Protein AF-A0A966BNW9-F1 (afdb_monomer)

Radius of gyration: 24.87 Å; Cα contacts (8 Å, |Δi|>4): 161; chains: 1; bounding box: 59×40×72 Å

Secondary structure (DSSP, 8-state):
-HHHHHHHS-TTSHHHHHHHHHHHHHH----------TT-HHHHHHHHHHHHHHHHHHHHHHHHHHHHHHHHHHHHHHT-STT---HHHHHHHHHHHTSTTTHHHHHHHHHTT---SSTTHHHHHHHHHHHHHH---HHHHHHHHHHHHHTT-HHHHHHHHHHHHHH-TT-HHHHHHHHHHHHH-HHHHHHHHHHHHHHHHHHHHHHHT-

Nearest PDB structures (foldseek):
  3vty-assembly4_D  TM=5.442E-01  e=4.781E-02  Candidatus Magnetobacterium bavaricum
  3as5-assembly1_A  TM=6.310E-01  e=4.692E-01  Paramagnetospirillum magneticum AMB-1
  7yea-assembly1_B  TM=6.368E-01  e=5.699E-01  Homo sapiens
  8pkp-assembly1_Y  TM=4.808E-01  e=8.008E-01  Homo sapiens
  7qtt-assembly1_X  TM=3.034E-01  e=2.116E+00  Homo sapiens

Structure (mmCIF, N/CA/C/O backbone):
data_AF-A0A966BNW9-F1
#
_entry.id   AF-A0A966BNW9-F1
#
loop_
_atom_site.group_PDB
_atom_site.id
_atom_site.type_symbol
_atom_site.label_atom_id
_atom_site.label_alt_id
_atom_site.label_comp_id
_atom_site.label_asym_id
_atom_site.label_entity_id
_atom_site.label_seq_id
_atom_site.pdbx_PDB_ins_code
_atom_site.Cartn_x
_atom_site.Cartn_y
_atom_site.Cartn_z
_atom_site.occupancy
_atom_site.B_iso_or_equiv
_atom_site.auth_seq_id
_atom_site.auth_comp_id
_atom_site.auth_asym_id
_atom_site.auth_atom_id
_atom_site.pdbx_PDB_model_num
ATOM 1 N N . LEU A 1 1 ? 36.737 -10.426 2.945 1.00 52.09 1 LEU A N 1
ATOM 2 C CA . LEU A 1 1 ? 36.027 -9.229 2.435 1.00 52.09 1 LEU A CA 1
ATOM 3 C C . LEU A 1 1 ? 34.998 -9.553 1.346 1.00 52.09 1 LEU A C 1
ATOM 5 O O . LEU A 1 1 ? 33.843 -9.235 1.567 1.00 52.09 1 LEU A O 1
ATOM 9 N N . ALA A 1 2 ? 35.341 -10.245 0.249 1.00 47.59 2 ALA A N 1
ATOM 10 C CA . ALA A 1 2 ? 34.384 -10.548 -0.837 1.00 47.59 2 ALA A CA 1
ATOM 11 C C . ALA A 1 2 ? 33.131 -11.352 -0.412 1.00 47.59 2 ALA A C 1
ATOM 13 O O . ALA A 1 2 ? 32.053 -11.148 -0.956 1.00 47.59 2 ALA A O 1
ATOM 14 N N . ILE A 1 3 ? 33.254 -12.224 0.596 1.00 49.28 3 ILE A N 1
ATOM 15 C CA . ILE A 1 3 ? 32.136 -13.037 1.110 1.00 49.28 3 ILE A CA 1
ATOM 16 C C . ILE A 1 3 ? 31.194 -12.216 2.015 1.00 49.28 3 ILE A C 1
ATOM 18 O O . ILE A 1 3 ? 30.002 -12.493 2.057 1.00 49.28 3 ILE A O 1
ATOM 22 N N . HIS A 1 4 ? 31.692 -11.170 2.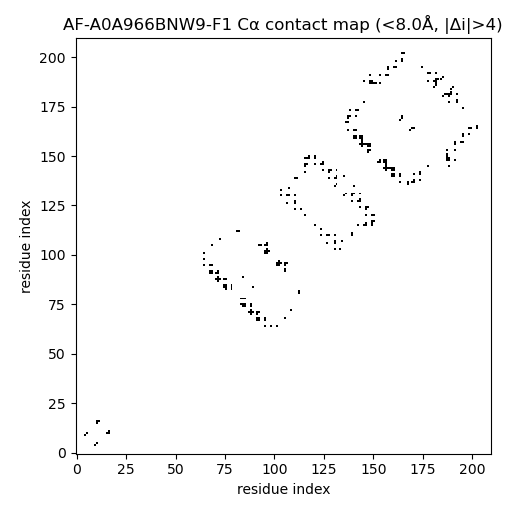691 1.00 42.97 4 HIS A N 1
ATOM 23 C CA . HIS A 1 4 ? 30.846 -10.252 3.473 1.00 42.97 4 HIS A CA 1
ATOM 24 C C . HIS A 1 4 ? 30.066 -9.292 2.566 1.00 42.97 4 HIS A C 1
ATOM 26 O O . HIS A 1 4 ? 28.882 -9.064 2.788 1.00 42.97 4 HIS A O 1
ATOM 32 N N . SER A 1 5 ? 30.677 -8.827 1.470 1.00 46.22 5 SER A N 1
ATOM 33 C CA . SER A 1 5 ? 29.975 -8.018 0.464 1.00 46.22 5 SER A CA 1
ATOM 34 C C . SER A 1 5 ? 28.860 -8.782 -0.265 1.00 46.22 5 SER A C 1
ATOM 36 O O . SER A 1 5 ? 27.922 -8.154 -0.739 1.00 46.22 5 SER A O 1
ATOM 38 N N . LEU A 1 6 ? 28.924 -10.120 -0.321 1.00 46.72 6 LEU A N 1
ATOM 39 C CA . LEU A 1 6 ? 27.911 -10.966 -0.966 1.00 46.72 6 LEU A CA 1
ATOM 40 C C . LEU A 1 6 ? 26.580 -11.021 -0.197 1.00 46.72 6 LEU A C 1
ATOM 42 O O . LEU A 1 6 ? 25.549 -11.312 -0.802 1.00 46.72 6 LEU A O 1
ATOM 46 N N . LEU A 1 7 ? 26.612 -10.759 1.116 1.00 50.31 7 LEU A N 1
ATOM 47 C CA . LEU A 1 7 ? 25.426 -10.759 1.976 1.00 50.31 7 LEU A CA 1
ATOM 48 C C . LEU A 1 7 ? 24.769 -9.373 2.048 1.00 50.31 7 LEU A C 1
ATOM 50 O O . LEU A 1 7 ? 23.547 -9.276 2.087 1.00 50.31 7 LEU A O 1
ATOM 54 N N . GLU A 1 8 ? 25.578 -8.310 2.045 1.00 52.91 8 GLU A N 1
ATOM 55 C CA . GLU A 1 8 ? 25.100 -6.922 2.142 1.00 52.91 8 GLU A CA 1
ATOM 56 C C . GLU A 1 8 ? 24.660 -6.348 0.787 1.00 52.91 8 GLU A C 1
ATOM 58 O O . GLU A 1 8 ? 23.686 -5.600 0.722 1.00 52.91 8 GLU A O 1
ATOM 63 N N . TYR A 1 9 ? 25.333 -6.727 -0.307 1.00 56.41 9 TYR A N 1
ATOM 64 C CA . TYR A 1 9 ? 25.017 -6.276 -1.664 1.00 56.41 9 TYR A CA 1
ATOM 65 C C . TYR A 1 9 ? 25.100 -7.447 -2.635 1.00 56.41 9 TYR A C 1
ATOM 67 O O . TYR A 1 9 ? 26.133 -7.684 -3.267 1.00 56.41 9 TYR A O 1
ATOM 75 N N . PRO A 1 10 ? 24.007 -8.203 -2.762 1.00 58.16 10 PRO A N 1
ATOM 76 C CA . PRO A 1 10 ? 23.983 -9.351 -3.634 1.00 58.16 10 PRO A CA 1
ATOM 77 C C . PRO A 1 10 ? 24.441 -9.037 -5.071 1.00 58.16 10 PRO A C 1
ATOM 79 O O . PRO A 1 10 ? 24.080 -7.994 -5.624 1.00 58.16 10 PRO A O 1
ATOM 82 N N . PRO A 1 11 ? 25.172 -9.944 -5.736 1.00 53.22 11 PRO A N 1
ATOM 83 C CA . PRO A 1 11 ? 25.772 -9.693 -7.051 1.00 53.22 11 PRO A CA 1
ATOM 84 C C . PRO A 1 11 ? 24.748 -9.508 -8.185 1.00 53.22 11 PRO A C 1
ATOM 86 O O . PRO A 1 11 ? 25.123 -9.143 -9.295 1.00 53.22 11 PRO A O 1
ATOM 89 N N . TRP A 1 12 ? 23.456 -9.725 -7.916 1.00 58.47 12 TRP A N 1
ATOM 90 C CA . TRP A 1 12 ? 22.353 -9.400 -8.823 1.00 58.47 12 TRP A CA 1
ATOM 91 C C . TRP A 1 12 ? 21.989 -7.909 -8.853 1.00 58.47 12 TRP A C 1
ATOM 93 O O . TRP A 1 12 ? 21.143 -7.501 -9.648 1.00 58.47 12 TRP A O 1
ATOM 103 N N . TYR A 1 13 ? 22.602 -7.073 -8.011 1.00 60.72 13 TYR A N 1
ATOM 104 C CA . TYR A 1 13 ? 22.461 -5.628 -8.137 1.00 60.72 13 TYR A CA 1
ATOM 105 C C . TYR A 1 13 ? 23.040 -5.142 -9.471 1.00 60.72 13 TYR A C 1
ATOM 107 O O . TYR A 1 13 ? 24.164 -5.474 -9.854 1.00 60.72 13 TYR A O 1
ATOM 115 N N . VAL A 1 14 ? 22.270 -4.292 -10.157 1.00 62.34 14 VAL A N 1
ATOM 116 C CA . VAL A 1 14 ? 22.575 -3.768 -11.501 1.00 62.34 14 VAL A CA 1
ATOM 117 C C . VAL A 1 14 ? 23.968 -3.137 -11.587 1.00 62.34 14 VAL A C 1
ATOM 119 O O . VAL A 1 14 ? 24.622 -3.265 -12.617 1.00 62.34 14 VAL A O 1
ATOM 122 N N . TYR A 1 15 ? 24.464 -2.519 -10.511 1.00 62.47 15 TYR A N 1
ATOM 123 C CA . TYR A 1 15 ? 25.804 -1.925 -10.471 1.00 62.47 15 TYR A CA 1
ATOM 124 C C . TYR A 1 15 ? 26.924 -2.949 -10.724 1.00 62.47 15 TYR A C 1
ATOM 126 O O . TYR A 1 15 ? 27.869 -2.648 -11.451 1.00 62.47 15 TYR A O 1
ATOM 134 N N . PHE A 1 16 ? 26.803 -4.170 -10.192 1.00 69.56 16 PHE A N 1
ATOM 135 C CA . PHE A 1 16 ? 27.789 -5.235 -10.402 1.00 69.56 16 PHE A CA 1
ATOM 136 C C . PHE A 1 16 ? 27.612 -5.904 -11.760 1.00 69.56 16 PHE A C 1
ATOM 138 O O . PHE A 1 16 ? 28.596 -6.122 -12.463 1.00 69.56 16 PHE A O 1
ATOM 145 N N . LEU A 1 17 ? 26.366 -6.165 -12.164 1.00 70.69 17 LEU A N 1
ATOM 146 C CA . LEU A 1 17 ? 26.061 -6.776 -13.460 1.00 70.69 17 LEU A CA 1
ATOM 147 C C . LEU A 1 17 ? 26.467 -5.883 -14.636 1.00 70.69 17 LEU A C 1
ATOM 149 O O . LEU A 1 17 ? 26.973 -6.391 -15.631 1.00 70.69 17 LEU A O 1
ATOM 153 N N . ALA A 1 18 ? 26.292 -4.565 -14.525 1.00 67.31 18 ALA A N 1
ATOM 154 C CA . ALA A 1 18 ? 26.679 -3.623 -15.570 1.00 67.31 18 ALA A CA 1
ATOM 155 C C . ALA A 1 18 ? 28.199 -3.605 -15.774 1.00 67.31 18 ALA A C 1
ATOM 157 O O . ALA A 1 18 ? 28.671 -3.734 -16.902 1.00 67.31 18 ALA A O 1
ATOM 158 N N . ILE A 1 19 ? 28.970 -3.502 -14.687 1.00 71.62 19 ILE A N 1
ATOM 159 C CA . ILE A 1 19 ? 30.436 -3.530 -14.752 1.00 71.62 19 ILE A CA 1
ATOM 160 C C . ILE A 1 19 ? 30.916 -4.903 -15.228 1.00 71.62 19 ILE A C 1
ATOM 162 O O . ILE A 1 19 ? 31.775 -4.971 -16.101 1.00 71.62 19 ILE A O 1
ATOM 166 N N . ALA A 1 20 ? 30.331 -5.993 -14.722 1.00 73.19 20 ALA A N 1
ATOM 167 C CA . ALA A 1 20 ? 30.660 -7.345 -15.154 1.00 73.19 20 ALA A CA 1
ATOM 168 C C . ALA A 1 20 ? 30.371 -7.554 -16.644 1.00 73.19 20 ALA A C 1
ATOM 170 O O . ALA A 1 20 ? 31.215 -8.113 -17.325 1.00 73.19 20 ALA A O 1
ATOM 171 N N . ALA A 1 21 ? 29.245 -7.069 -17.173 1.00 73.06 21 ALA A N 1
ATOM 172 C CA . ALA A 1 21 ? 28.913 -7.162 -18.594 1.00 73.06 21 ALA A CA 1
ATOM 173 C C . ALA A 1 21 ? 29.865 -6.337 -19.474 1.00 73.06 21 ALA A C 1
ATOM 175 O O . ALA A 1 21 ? 30.265 -6.804 -20.538 1.00 73.06 21 ALA A O 1
ATOM 176 N N . VAL A 1 22 ? 30.262 -5.139 -19.029 1.00 72.56 22 VAL A N 1
ATOM 177 C CA . VAL A 1 22 ? 31.264 -4.316 -19.727 1.00 72.56 22 VAL A CA 1
ATOM 178 C C . VAL A 1 22 ? 32.627 -5.001 -19.717 1.00 72.56 22 VAL A C 1
ATOM 180 O O . VAL A 1 22 ? 33.271 -5.082 -20.758 1.00 72.56 22 VAL A O 1
ATOM 183 N N . LEU A 1 23 ? 33.057 -5.518 -18.565 1.00 76.12 23 LEU A N 1
ATOM 184 C CA . LEU A 1 23 ? 34.328 -6.222 -18.425 1.00 76.12 23 LEU A CA 1
ATOM 185 C C . LEU A 1 23 ? 34.331 -7.529 -19.212 1.00 76.12 23 LEU A C 1
ATOM 187 O O . LEU A 1 23 ? 35.292 -7.768 -19.926 1.00 76.12 23 LEU A O 1
ATOM 191 N N . LEU A 1 24 ? 33.262 -8.327 -19.156 1.00 72.88 24 LEU A N 1
ATOM 192 C CA . LEU A 1 24 ? 33.098 -9.516 -19.991 1.00 72.88 24 LEU A CA 1
ATOM 193 C C . LEU A 1 24 ? 33.145 -9.130 -21.463 1.00 72.88 24 LEU A C 1
ATOM 195 O O . LEU A 1 24 ? 33.957 -9.683 -22.173 1.00 72.88 24 LEU A O 1
ATOM 199 N N . GLY A 1 25 ? 32.391 -8.132 -21.925 1.00 69.50 25 GLY A N 1
ATOM 200 C CA . GLY A 1 25 ? 32.454 -7.703 -23.326 1.00 69.50 25 GLY A CA 1
ATOM 201 C C . GLY A 1 25 ? 33.819 -7.145 -23.761 1.00 69.50 25 GLY A C 1
ATOM 202 O O . GLY A 1 25 ? 34.174 -7.262 -24.931 1.00 69.50 25 GLY A O 1
ATOM 203 N N . ALA A 1 26 ? 34.585 -6.540 -22.847 1.00 70.94 26 ALA A N 1
ATOM 204 C CA . ALA A 1 26 ? 35.909 -5.977 -23.124 1.00 70.94 26 ALA A CA 1
ATOM 205 C C . ALA A 1 26 ? 37.050 -7.008 -23.036 1.00 70.94 26 ALA A C 1
ATOM 207 O O . ALA A 1 26 ? 38.052 -6.857 -23.731 1.00 70.94 26 ALA A O 1
ATOM 208 N N . LEU A 1 27 ? 36.904 -8.022 -22.178 1.00 66.00 27 LEU A N 1
ATOM 209 C CA . LEU A 1 27 ? 37.873 -9.098 -21.927 1.00 66.00 27 LEU A CA 1
ATOM 210 C C . LEU A 1 27 ? 37.511 -10.399 -22.657 1.00 66.00 27 LEU A C 1
ATOM 212 O O . LEU A 1 27 ? 38.273 -11.362 -22.601 1.00 66.00 27 LEU A O 1
ATOM 216 N N . ASP A 1 28 ? 36.359 -10.449 -23.325 1.00 61.59 28 ASP A N 1
ATOM 217 C CA . ASP A 1 28 ? 35.953 -11.570 -24.160 1.00 61.59 28 ASP A CA 1
ATOM 218 C C . ASP A 1 28 ? 36.842 -11.629 -25.412 1.00 61.59 28 ASP A C 1
ATOM 220 O O . ASP A 1 28 ? 36.606 -10.983 -26.435 1.00 61.59 28 ASP A O 1
ATOM 224 N N . GLU A 1 29 ? 37.911 -12.420 -25.313 1.00 57.84 29 GLU A N 1
ATOM 225 C CA . GLU A 1 29 ? 38.771 -12.786 -26.438 1.00 57.84 29 GLU A CA 1
ATOM 226 C C . GLU A 1 29 ? 38.142 -13.870 -27.326 1.00 57.84 29 GLU A C 1
ATOM 228 O O . GLU A 1 29 ? 38.602 -14.092 -28.457 1.00 57.84 29 GLU A O 1
ATOM 233 N N . THR A 1 30 ? 37.068 -14.532 -26.867 1.00 53.38 30 THR A N 1
ATOM 234 C CA . THR A 1 30 ? 36.283 -15.419 -27.718 1.00 53.38 30 THR A CA 1
ATOM 235 C C . THR A 1 30 ? 35.508 -14.570 -28.705 1.00 53.38 30 THR A C 1
ATOM 237 O O . THR A 1 30 ? 34.369 -14.170 -28.501 1.00 53.38 30 THR A O 1
ATOM 240 N N . ARG A 1 31 ? 36.138 -14.326 -29.859 1.00 51.97 31 ARG A N 1
ATOM 241 C CA . ARG A 1 31 ? 35.452 -13.883 -31.070 1.00 51.97 31 ARG A CA 1
ATOM 242 C C . ARG A 1 31 ? 34.306 -14.860 -31.314 1.00 51.97 31 ARG A C 1
ATOM 244 O O . ARG A 1 31 ? 34.523 -15.896 -31.945 1.00 51.97 31 ARG A O 1
ATOM 251 N N . TYR A 1 32 ? 33.103 -14.542 -30.835 1.00 50.38 32 TYR A N 1
ATOM 252 C CA . TYR A 1 32 ? 31.879 -15.185 -31.273 1.00 50.38 32 TYR A CA 1
ATOM 253 C C . TYR A 1 32 ? 31.833 -14.957 -32.771 1.00 50.38 32 TYR A C 1
ATOM 255 O O . TYR A 1 32 ? 31.483 -13.893 -33.285 1.00 50.38 32 TYR A O 1
ATOM 263 N N . ARG A 1 33 ? 32.323 -15.963 -33.482 1.00 47.22 33 ARG A N 1
ATOM 264 C CA . ARG A 1 33 ? 32.379 -16.033 -34.923 1.00 47.22 33 ARG A CA 1
ATOM 265 C C . ARG A 1 33 ? 30.943 -16.305 -35.340 1.00 47.22 33 ARG A C 1
ATOM 267 O O . ARG A 1 33 ? 30.603 -17.429 -35.692 1.00 47.22 33 ARG A O 1
ATOM 274 N N . MET A 1 34 ? 30.095 -15.275 -35.218 1.00 48.09 34 MET A N 1
ATOM 275 C CA . MET A 1 34 ? 28.780 -15.237 -35.838 1.00 48.09 34 MET A CA 1
ATOM 276 C C . MET A 1 34 ? 28.989 -15.709 -37.267 1.00 48.09 34 MET A C 1
ATOM 278 O O . MET A 1 34 ? 29.869 -15.194 -37.963 1.00 48.09 34 MET A O 1
ATOM 282 N N . VAL A 1 35 ? 28.285 -16.788 -37.598 1.00 45.53 35 VAL A N 1
ATOM 283 C CA . VAL A 1 35 ? 28.470 -17.628 -38.779 1.00 45.53 35 VAL A CA 1
ATOM 284 C C . VAL A 1 35 ? 28.964 -16.797 -39.961 1.00 45.53 35 VAL A C 1
ATOM 286 O O . VAL A 1 35 ? 28.293 -15.890 -40.446 1.00 45.53 35 VAL A O 1
ATOM 289 N N . GLN A 1 36 ? 30.205 -17.083 -40.356 1.00 49.38 36 GLN A N 1
ATOM 290 C CA . GLN A 1 36 ? 30.932 -16.383 -41.405 1.00 49.38 36 GLN A CA 1
ATOM 291 C C . GLN A 1 36 ? 30.231 -16.541 -42.758 1.00 49.38 36 GLN A C 1
ATOM 293 O O . GLN A 1 36 ? 30.541 -17.445 -43.529 1.00 49.38 36 GLN A O 1
ATOM 298 N N . GLY A 1 37 ? 29.346 -15.605 -43.086 1.00 45.03 37 GLY A N 1
ATOM 299 C CA . GLY A 1 37 ? 29.133 -15.185 -44.464 1.00 45.03 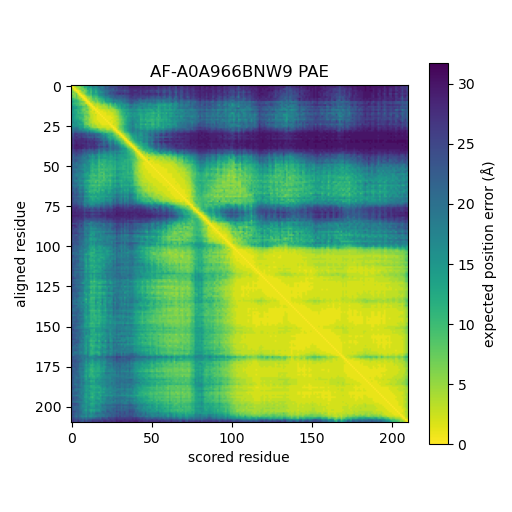37 GLY A CA 1
ATOM 300 C C . GLY A 1 37 ? 30.218 -14.173 -44.826 1.00 45.03 37 GLY A C 1
ATOM 301 O O . GLY A 1 37 ? 30.289 -13.102 -44.224 1.00 45.03 37 GLY A O 1
ATOM 302 N N . LYS A 1 38 ? 31.102 -14.520 -45.768 1.00 49.50 38 LYS A N 1
ATOM 303 C CA . LYS A 1 38 ? 32.099 -13.608 -46.356 1.00 49.50 38 LYS A CA 1
ATOM 304 C C . LYS A 1 38 ? 31.401 -12.306 -46.783 1.00 49.50 38 LYS A C 1
ATOM 306 O O . LYS A 1 38 ? 30.676 -12.327 -47.770 1.00 49.50 38 LYS A O 1
ATOM 311 N N . GLY A 1 39 ? 31.597 -11.193 -46.068 1.00 49.81 39 GLY A N 1
ATOM 312 C CA . GLY A 1 39 ? 31.104 -9.907 -46.577 1.00 49.81 39 GLY A CA 1
ATOM 313 C C . GLY A 1 39 ? 30.930 -8.716 -45.639 1.00 49.81 39 GLY A C 1
ATOM 314 O O . GLY A 1 39 ? 30.848 -7.613 -46.161 1.00 49.81 39 GLY A O 1
ATOM 315 N N . SER A 1 40 ? 30.880 -8.831 -44.305 1.00 50.09 40 SER A N 1
ATOM 316 C CA . SER A 1 40 ? 30.697 -7.601 -43.507 1.00 50.09 40 SER A CA 1
ATOM 317 C C . SER A 1 40 ? 31.185 -7.689 -42.062 1.00 50.09 40 SER A C 1
ATOM 319 O O . SER A 1 40 ? 30.417 -7.908 -41.130 1.00 50.09 40 SER A O 1
ATOM 321 N N . HIS A 1 41 ? 32.473 -7.402 -41.852 1.00 52.59 41 HIS A N 1
ATOM 322 C CA . HIS A 1 41 ? 32.996 -7.012 -40.532 1.00 52.59 41 HIS A CA 1
ATOM 323 C C . HIS A 1 41 ? 32.349 -5.715 -39.996 1.00 52.59 41 HIS A C 1
ATOM 325 O O . HIS A 1 41 ? 32.472 -5.400 -38.813 1.00 52.59 41 HIS A O 1
ATOM 331 N N . VAL A 1 42 ? 31.653 -4.971 -40.863 1.00 54.31 42 VAL A N 1
ATOM 332 C CA . VAL A 1 42 ? 30.915 -3.748 -40.537 1.00 54.31 42 VAL A CA 1
ATOM 333 C C . VAL A 1 42 ? 29.580 -4.081 -39.859 1.00 54.31 42 VAL A C 1
ATOM 335 O O . VAL A 1 42 ? 29.237 -3.435 -38.878 1.00 54.31 42 VAL A O 1
ATOM 338 N N . GLY A 1 43 ? 28.872 -5.136 -40.281 1.00 57.06 43 GLY A N 1
ATOM 339 C CA . GLY A 1 43 ? 27.542 -5.488 -39.758 1.00 57.06 43 GLY A CA 1
ATOM 340 C C . GLY A 1 43 ? 27.510 -5.810 -38.259 1.00 57.06 43 GLY A C 1
ATOM 341 O O . GLY A 1 43 ? 26.638 -5.320 -37.547 1.00 57.0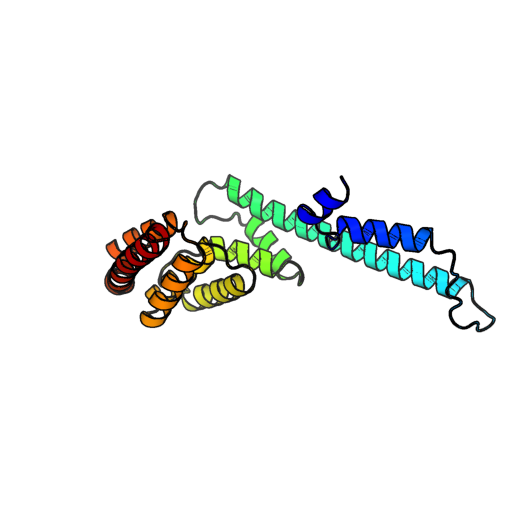6 43 GLY A O 1
ATOM 342 N N . GLY A 1 44 ? 28.496 -6.558 -37.749 1.00 59.66 44 GLY A N 1
ATOM 343 C CA . GLY A 1 44 ? 28.593 -6.868 -36.314 1.00 59.66 44 GLY A CA 1
ATOM 344 C C . GLY A 1 44 ? 28.944 -5.650 -35.449 1.00 59.66 44 GLY A C 1
ATOM 345 O O . GLY A 1 44 ? 28.370 -5.460 -34.380 1.00 59.66 44 GLY A O 1
ATOM 346 N N . ARG A 1 45 ? 29.835 -4.775 -35.938 1.00 64.38 45 ARG A N 1
ATOM 347 C CA . ARG A 1 45 ? 30.204 -3.521 -35.253 1.00 64.38 45 ARG A CA 1
ATOM 348 C C . ARG A 1 45 ? 29.059 -2.510 -35.257 1.00 64.38 45 ARG A C 1
ATOM 350 O O . ARG A 1 45 ? 28.833 -1.847 -34.251 1.00 64.38 45 ARG A O 1
ATOM 357 N N . VAL A 1 46 ? 28.317 -2.432 -36.360 1.00 70.12 46 VAL A N 1
ATOM 358 C CA . VAL A 1 46 ? 27.104 -1.614 -36.473 1.00 70.12 46 VAL A CA 1
ATOM 359 C C . VAL A 1 46 ? 26.018 -2.139 -35.535 1.00 70.12 46 VAL A C 1
ATOM 361 O O . VAL A 1 46 ? 25.438 -1.346 -34.804 1.00 70.12 46 VAL A O 1
ATOM 364 N N . GLY A 1 47 ? 25.796 -3.456 -35.469 1.00 69.62 47 GLY A N 1
ATOM 365 C CA . GLY A 1 47 ? 24.843 -4.059 -34.530 1.00 69.62 47 GLY A CA 1
ATOM 366 C C . GLY A 1 47 ? 25.168 -3.747 -33.065 1.00 69.62 47 GLY A C 1
ATOM 367 O O . GLY A 1 47 ? 24.293 -3.322 -32.316 1.00 69.62 47 GLY A O 1
ATOM 368 N N . MET A 1 48 ? 26.440 -3.862 -32.672 1.00 70.75 48 MET A N 1
ATOM 369 C CA . MET A 1 48 ? 26.896 -3.487 -31.329 1.00 70.75 48 MET A CA 1
ATOM 370 C C . MET A 1 48 ? 26.733 -1.987 -31.057 1.00 70.75 48 MET A C 1
ATOM 372 O O . MET A 1 48 ? 26.260 -1.606 -29.989 1.00 70.75 48 MET A O 1
ATOM 376 N N . GLY A 1 49 ? 27.050 -1.136 -32.038 1.00 76.88 49 GLY A N 1
ATOM 377 C CA . GLY A 1 49 ? 26.817 0.307 -31.953 1.00 76.88 49 GLY A CA 1
ATOM 378 C C . GLY A 1 49 ? 25.340 0.656 -31.757 1.00 76.88 49 GLY A C 1
ATOM 379 O O . GLY A 1 49 ? 25.018 1.502 -30.928 1.00 76.88 49 GLY A O 1
ATOM 380 N N . VAL A 1 50 ? 24.436 -0.038 -32.452 1.00 75.88 50 VAL A N 1
ATOM 381 C CA . VAL A 1 50 ? 22.984 0.137 -32.306 1.00 75.88 50 VAL A CA 1
ATOM 382 C C . VAL A 1 50 ? 22.514 -0.292 -30.915 1.00 75.88 50 VAL A C 1
ATOM 384 O O . VAL A 1 50 ? 21.790 0.464 -30.274 1.00 75.88 50 VAL A O 1
ATOM 387 N N . ILE A 1 51 ? 22.956 -1.447 -30.405 1.00 75.38 51 ILE A N 1
ATOM 388 C CA . ILE A 1 51 ? 22.599 -1.912 -29.051 1.00 75.38 51 ILE A CA 1
ATOM 389 C C . ILE A 1 51 ? 23.090 -0.926 -27.985 1.00 75.38 51 ILE A C 1
ATOM 391 O O . ILE A 1 51 ? 22.327 -0.571 -27.089 1.00 75.38 51 ILE A O 1
ATOM 395 N N . LEU A 1 52 ? 24.332 -0.443 -28.095 1.00 81.50 52 LEU A N 1
ATOM 396 C CA . LEU A 1 52 ? 24.887 0.551 -27.172 1.00 81.50 52 LEU A CA 1
ATOM 397 C C . LEU A 1 52 ? 24.118 1.874 -27.227 1.00 81.50 52 LEU A C 1
ATOM 399 O O . LEU A 1 52 ? 23.864 2.479 -26.187 1.00 81.50 52 LEU A O 1
ATOM 403 N N . LEU A 1 53 ? 23.705 2.305 -28.419 1.00 82.19 53 LEU A N 1
ATOM 404 C CA . LEU A 1 53 ? 22.902 3.510 -28.595 1.00 82.19 53 LEU A CA 1
ATOM 405 C C . LEU A 1 53 ? 21.507 3.346 -27.976 1.00 82.19 53 LEU A C 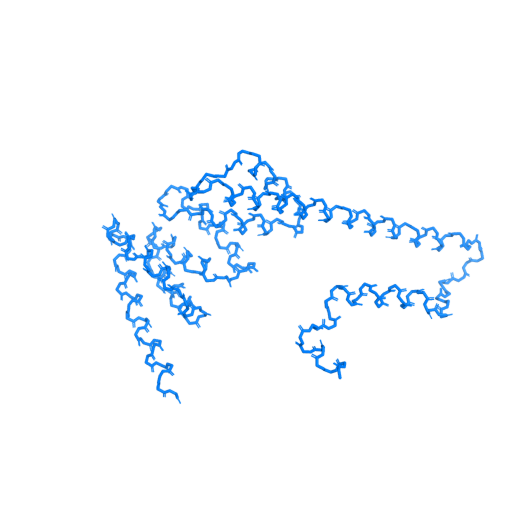1
ATOM 407 O O . LEU A 1 53 ? 21.055 4.239 -27.264 1.00 82.19 53 LEU A O 1
ATOM 411 N N . PHE A 1 54 ? 20.852 2.196 -28.161 1.00 80.94 54 PHE A N 1
ATOM 412 C CA . PHE A 1 54 ? 19.586 1.889 -27.487 1.00 80.94 54 PHE A CA 1
ATOM 413 C C . PHE A 1 54 ? 19.741 1.833 -25.965 1.00 80.94 54 PHE A C 1
ATOM 415 O O . PHE A 1 54 ? 18.927 2.418 -25.253 1.00 80.94 54 PHE A O 1
ATOM 422 N N . ALA A 1 55 ? 20.796 1.194 -25.457 1.00 78.56 55 ALA A N 1
ATOM 423 C CA . ALA A 1 55 ? 21.085 1.157 -24.026 1.00 78.56 55 ALA A CA 1
ATOM 424 C C . ALA A 1 55 ? 21.294 2.571 -23.460 1.00 78.56 55 ALA A C 1
ATOM 426 O O . ALA A 1 55 ? 20.738 2.908 -22.415 1.00 78.56 55 ALA A O 1
ATOM 427 N N . LEU A 1 56 ? 22.027 3.429 -24.177 1.00 84.69 56 LEU A N 1
ATOM 428 C CA . LEU A 1 56 ? 22.228 4.825 -23.799 1.00 84.69 56 LEU A CA 1
ATOM 429 C C . LEU A 1 56 ? 20.908 5.609 -23.787 1.00 84.69 56 LEU A C 1
ATOM 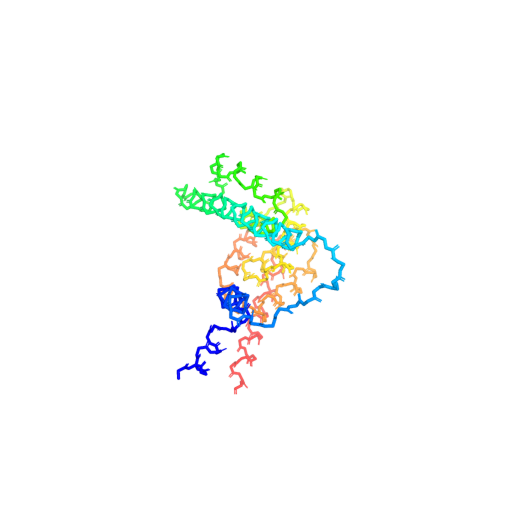431 O O . LEU A 1 56 ? 20.649 6.344 -22.836 1.00 84.69 56 LEU A O 1
ATOM 435 N N . LEU A 1 57 ? 20.053 5.428 -24.796 1.00 83.25 57 LEU A N 1
ATOM 436 C CA . LEU A 1 57 ? 18.732 6.061 -24.844 1.00 83.25 57 LEU A CA 1
ATOM 437 C C . LEU A 1 57 ? 17.848 5.628 -23.668 1.00 83.25 57 LEU A C 1
ATOM 439 O O . LEU A 1 57 ? 17.220 6.478 -23.037 1.00 83.25 57 LEU A O 1
ATOM 443 N N . VAL A 1 58 ? 17.839 4.336 -23.330 1.00 79.44 58 VAL A N 1
ATOM 444 C CA . VAL A 1 58 ? 17.106 3.812 -22.167 1.00 79.44 58 VAL A CA 1
ATOM 445 C C . VAL A 1 58 ? 17.643 4.411 -20.865 1.00 79.44 58 VAL A C 1
ATOM 447 O O . VAL A 1 58 ? 16.855 4.829 -20.019 1.00 79.44 58 VAL A O 1
ATOM 450 N N . LEU A 1 59 ? 18.965 4.528 -20.710 1.00 80.00 59 LEU A N 1
ATOM 451 C CA . LEU A 1 59 ? 19.581 5.148 -19.531 1.00 80.00 59 LEU A CA 1
ATOM 452 C C . LEU A 1 59 ? 19.243 6.639 -19.408 1.00 80.00 59 LEU A C 1
ATOM 454 O O . LEU A 1 59 ? 18.940 7.107 -18.310 1.00 80.00 59 LEU A O 1
ATOM 458 N N . ILE A 1 60 ? 19.261 7.385 -20.517 1.00 81.00 60 ILE A N 1
ATOM 459 C CA . ILE A 1 60 ? 18.867 8.802 -20.542 1.00 81.00 60 ILE A CA 1
ATOM 460 C C . ILE A 1 60 ? 17.393 8.943 -20.153 1.00 81.00 60 ILE A C 1
ATOM 462 O O . ILE A 1 60 ? 17.062 9.764 -19.294 1.00 81.00 60 ILE A O 1
ATOM 466 N N . GLN A 1 61 ? 16.518 8.115 -20.731 1.00 78.50 61 GLN A N 1
ATOM 467 C CA . GLN A 1 61 ? 15.095 8.115 -20.404 1.00 78.50 61 GLN A CA 1
ATOM 468 C C . GLN A 1 61 ? 14.880 7.812 -18.917 1.00 78.50 61 GLN A C 1
ATOM 470 O O . GLN A 1 61 ? 14.199 8.576 -18.235 1.00 78.50 61 GLN A O 1
ATOM 475 N N . LEU A 1 62 ? 15.519 6.768 -18.385 1.00 76.88 62 LEU A N 1
ATOM 476 C CA . LEU A 1 62 ? 15.405 6.389 -16.978 1.00 76.88 62 LEU A CA 1
ATOM 477 C C . LEU A 1 62 ? 15.912 7.490 -16.038 1.00 76.88 62 LEU A C 1
ATOM 479 O O . LEU A 1 62 ? 15.259 7.795 -15.042 1.00 76.88 62 LEU A O 1
ATOM 483 N N . ARG A 1 63 ? 17.038 8.135 -16.369 1.00 80.19 63 ARG A N 1
ATOM 484 C CA . ARG A 1 63 ? 17.578 9.257 -15.590 1.00 80.19 63 ARG A CA 1
ATOM 485 C C . ARG A 1 63 ? 16.614 10.439 -15.555 1.00 80.19 63 ARG A C 1
ATOM 487 O O . ARG A 1 63 ? 16.392 10.998 -14.485 1.00 80.19 63 ARG A O 1
ATOM 494 N N . SER A 1 64 ? 16.038 10.813 -16.698 1.00 76.56 64 SER A N 1
ATOM 495 C CA . SER A 1 64 ? 15.063 11.911 -16.764 1.00 76.56 64 SER A CA 1
ATOM 496 C C . SER A 1 64 ? 13.806 11.605 -15.944 1.00 76.56 64 SER A C 1
ATOM 498 O O . SER A 1 64 ? 13.332 12.448 -15.186 1.00 76.56 64 SER A O 1
ATOM 500 N N . ALA A 1 65 ? 13.334 10.361 -16.018 1.00 71.38 65 ALA A N 1
ATOM 501 C CA . ALA A 1 65 ? 12.186 9.865 -15.278 1.00 71.38 65 ALA A CA 1
ATOM 502 C C . ALA A 1 65 ? 12.428 9.899 -13.760 1.00 71.38 65 ALA A C 1
ATOM 504 O O . ALA A 1 65 ? 11.569 10.330 -12.992 1.00 71.38 65 ALA A O 1
ATOM 505 N N . TYR A 1 66 ? 13.629 9.499 -13.333 1.00 74.12 66 TYR A N 1
ATOM 506 C CA . TYR A 1 66 ? 14.048 9.561 -11.937 1.00 74.12 66 TYR A CA 1
ATOM 507 C C . TYR A 1 66 ? 14.125 11.004 -11.424 1.00 74.12 66 TYR A C 1
ATOM 509 O O . TYR A 1 66 ? 13.600 11.291 -10.355 1.00 74.12 66 TYR A O 1
ATOM 517 N N . GLN A 1 67 ? 14.704 11.928 -12.197 1.00 78.81 67 GLN A N 1
ATOM 518 C CA . GLN A 1 67 ? 14.774 13.347 -11.823 1.00 78.81 67 GLN A CA 1
ATOM 519 C C . GLN A 1 67 ? 13.385 13.990 -11.699 1.00 78.81 67 GLN A C 1
ATOM 521 O O . GLN A 1 67 ? 13.157 14.786 -10.790 1.00 78.81 67 GLN A O 1
ATOM 526 N N . LEU A 1 68 ? 12.442 13.630 -12.577 1.00 74.75 68 LEU A N 1
ATOM 527 C CA . LEU A 1 68 ? 11.045 14.071 -12.484 1.00 74.75 68 LEU A CA 1
ATOM 528 C C . LEU A 1 68 ? 10.363 13.529 -11.225 1.00 74.75 68 LEU A C 1
ATOM 530 O O . LEU A 1 68 ? 9.669 14.272 -10.531 1.00 74.75 68 LEU A O 1
ATOM 534 N N . LEU A 1 69 ? 10.583 12.252 -10.907 1.00 71.88 69 LEU A N 1
ATOM 535 C CA . LEU A 1 69 ? 10.060 11.637 -9.691 1.00 71.88 69 LEU A CA 1
ATOM 536 C C . LEU A 1 69 ? 10.649 12.300 -8.437 1.00 71.88 69 LEU A C 1
ATOM 538 O O . LEU A 1 69 ? 9.905 12.665 -7.531 1.00 71.88 69 LEU A O 1
ATOM 542 N N . GLU A 1 70 ? 11.964 12.503 -8.397 1.00 75.94 70 GLU A N 1
ATOM 543 C CA . GLU A 1 70 ? 12.660 13.175 -7.299 1.00 75.94 70 GLU A CA 1
ATOM 544 C C . GLU A 1 70 ? 12.168 14.617 -7.118 1.00 75.94 70 GLU A C 1
ATOM 546 O O . GLU A 1 70 ? 11.873 15.028 -5.996 1.00 75.94 70 GLU A O 1
ATOM 551 N N . GLY A 1 71 ? 11.986 15.364 -8.210 1.00 72.06 71 GLY A N 1
ATOM 552 C CA . GLY A 1 71 ? 11.390 16.703 -8.193 1.00 72.06 71 GLY A CA 1
ATOM 553 C C . GLY A 1 71 ? 9.969 16.712 -7.624 1.00 72.06 71 GLY A C 1
ATOM 554 O O . GLY A 1 71 ? 9.643 17.530 -6.761 1.00 72.06 71 GLY A O 1
ATOM 555 N N . ALA A 1 72 ? 9.136 15.750 -8.024 1.00 68.81 72 ALA A N 1
ATOM 556 C CA . ALA A 1 72 ? 7.771 15.638 -7.520 1.00 68.81 72 ALA A CA 1
ATOM 557 C C . ALA A 1 72 ? 7.721 15.261 -6.027 1.00 68.81 72 ALA A C 1
ATOM 559 O O . ALA A 1 72 ? 6.855 15.739 -5.288 1.00 68.81 72 ALA A O 1
ATOM 560 N N . LEU A 1 73 ? 8.650 14.415 -5.571 1.00 68.25 73 LEU A N 1
ATOM 561 C CA . LEU A 1 73 ? 8.772 13.992 -4.175 1.00 68.25 73 LEU A CA 1
ATOM 562 C C . LEU A 1 73 ? 9.349 15.097 -3.279 1.00 68.25 73 LEU A C 1
ATOM 564 O O . LEU A 1 73 ? 8.841 15.326 -2.183 1.00 68.25 73 LEU A O 1
ATOM 568 N N . THR A 1 74 ? 10.368 15.822 -3.737 1.00 68.06 74 THR A N 1
ATOM 569 C CA . THR A 1 74 ? 10.979 16.936 -2.990 1.00 68.06 74 THR A CA 1
ATOM 570 C C . THR A 1 74 ? 10.055 18.151 -2.930 1.00 68.06 74 THR A C 1
ATOM 572 O O . THR A 1 74 ? 9.872 18.729 -1.858 1.00 68.06 74 THR A O 1
ATOM 575 N N . GLY A 1 75 ? 9.358 18.474 -4.025 1.00 57.66 75 GLY A N 1
ATOM 576 C CA . GLY A 1 75 ? 8.318 19.508 -4.053 1.00 57.66 75 GLY A CA 1
ATOM 577 C C . GLY A 1 75 ? 7.144 19.232 -3.102 1.00 57.66 75 GLY A C 1
ATOM 578 O O . GLY A 1 75 ? 6.485 20.169 -2.650 1.00 57.66 75 GLY A O 1
ATOM 579 N N . ARG A 1 76 ? 6.907 17.962 -2.737 1.00 56.09 76 ARG A N 1
ATOM 580 C CA . ARG A 1 76 ? 5.922 17.555 -1.720 1.00 56.09 76 ARG A CA 1
ATOM 581 C C . ARG A 1 76 ? 6.375 17.891 -0.296 1.00 56.09 76 ARG A C 1
ATOM 583 O O . ARG A 1 76 ? 5.545 18.304 0.508 1.00 56.09 76 ARG A O 1
ATOM 590 N N . GLY A 1 77 ? 7.669 17.761 0.008 1.00 48.22 77 GLY A N 1
ATOM 591 C CA . GLY A 1 77 ? 8.231 18.075 1.329 1.00 48.22 77 GLY A CA 1
ATOM 592 C C . GLY A 1 77 ? 8.214 19.570 1.667 1.00 48.22 77 GLY A C 1
ATOM 593 O O . GLY A 1 77 ? 7.998 19.939 2.818 1.00 48.22 77 GLY A O 1
ATOM 594 N N . VAL A 1 78 ? 8.363 20.439 0.662 1.00 45.97 78 VAL A N 1
ATOM 595 C CA . VAL A 1 78 ? 8.408 21.902 0.854 1.00 45.97 78 VAL A CA 1
ATOM 596 C C . VAL A 1 78 ? 7.025 22.502 1.146 1.00 45.97 78 VAL A C 1
ATOM 598 O O . VAL A 1 78 ? 6.929 23.539 1.796 1.00 45.97 78 VAL A O 1
ATOM 601 N N . SER A 1 79 ? 5.932 21.855 0.723 1.00 47.59 79 SER A N 1
ATOM 602 C CA . SER A 1 79 ? 4.589 22.436 0.862 1.00 47.59 79 SER A CA 1
ATOM 603 C C . SER A 1 79 ? 3.971 22.312 2.265 1.00 47.59 79 SER A C 1
ATOM 605 O O . SER A 1 79 ? 2.912 22.899 2.482 1.00 47.59 79 SER A O 1
ATOM 607 N N . GLY A 1 80 ? 4.594 21.581 3.204 1.00 41.22 80 GLY A N 1
ATOM 608 C CA . GLY A 1 80 ? 4.315 21.584 4.657 1.00 41.22 80 GLY A CA 1
ATOM 609 C C . GLY A 1 80 ? 2.894 21.229 5.135 1.00 41.22 80 GLY A C 1
ATOM 610 O O . GLY A 1 80 ? 2.674 21.064 6.332 1.00 41.22 80 GLY A O 1
ATOM 611 N N . LYS A 1 81 ? 1.921 21.094 4.234 1.00 42.50 81 LYS A N 1
ATOM 612 C CA . LYS A 1 81 ? 0.527 20.757 4.515 1.00 42.50 81 LYS A CA 1
ATOM 613 C C . LYS A 1 81 ? 0.212 19.402 3.899 1.00 42.50 81 LYS A C 1
ATOM 615 O O . LYS A 1 81 ? 0.286 19.232 2.681 1.00 42.50 81 LYS A O 1
ATOM 620 N N . ALA A 1 82 ? -0.150 18.449 4.756 1.00 43.34 82 ALA A N 1
ATOM 621 C CA . ALA A 1 82 ? -0.743 17.187 4.337 1.00 43.34 82 ALA A CA 1
ATOM 622 C C . ALA A 1 82 ? -1.925 17.488 3.395 1.00 43.34 82 ALA A C 1
ATOM 624 O O . ALA A 1 82 ? -2.857 18.185 3.785 1.00 43.34 82 ALA A O 1
ATOM 625 N N . GLY A 1 83 ? -1.828 17.047 2.137 1.00 52.12 83 GLY A N 1
ATOM 626 C CA . GLY A 1 83 ? -2.901 17.158 1.141 1.00 52.12 83 GLY A CA 1
ATOM 627 C C . GLY A 1 83 ? -2.679 18.146 -0.014 1.00 52.12 83 GLY A C 1
ATOM 628 O O . GLY A 1 83 ? -3.306 17.983 -1.058 1.00 52.12 83 GLY A O 1
ATOM 629 N N . THR A 1 84 ? -1.764 19.120 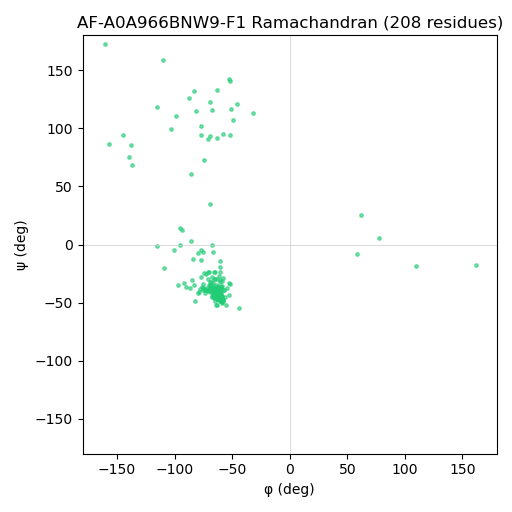0.076 1.00 50.62 84 THR A N 1
ATOM 630 C CA . THR A 1 84 ? -1.522 20.064 -1.038 1.00 50.62 84 THR A CA 1
ATOM 631 C C . THR A 1 84 ? -0.251 19.716 -1.802 1.00 50.62 84 THR A C 1
ATOM 633 O O . THR A 1 84 ? 0.855 20.063 -1.396 1.00 50.62 84 THR A O 1
ATOM 636 N N . THR A 1 85 ? -0.411 19.035 -2.937 1.00 57.28 85 THR A N 1
ATOM 637 C CA . THR A 1 85 ? 0.677 18.820 -3.902 1.00 57.28 85 THR A CA 1
ATOM 638 C C . THR A 1 85 ? 0.706 20.009 -4.859 1.00 57.28 85 THR A C 1
ATOM 640 O O . THR A 1 85 ? -0.324 20.307 -5.465 1.00 57.28 85 THR A O 1
ATOM 643 N N . SER A 1 86 ? 1.854 20.681 -5.011 1.00 62.59 86 SER A N 1
ATOM 644 C CA . SER A 1 86 ? 2.012 21.778 -5.981 1.00 62.59 86 SER A CA 1
ATOM 645 C C . SER A 1 86 ? 1.552 21.336 -7.385 1.00 62.59 86 SER A C 1
ATOM 647 O O . SER A 1 86 ? 1.848 20.200 -7.768 1.00 62.59 86 SER A O 1
ATOM 649 N N . PRO A 1 87 ? 0.875 22.193 -8.178 1.00 63.47 87 PRO A N 1
ATOM 650 C CA . PRO A 1 87 ? 0.458 21.868 -9.548 1.00 63.47 87 PRO A CA 1
ATOM 651 C C . PRO A 1 87 ? 1.611 21.347 -10.416 1.00 63.47 87 PRO A C 1
ATOM 653 O O . PRO A 1 87 ? 1.430 20.453 -11.237 1.00 63.47 87 PRO A O 1
ATOM 656 N N . LEU A 1 88 ? 2.821 21.859 -10.172 1.00 64.38 88 LEU A N 1
ATOM 657 C CA . LEU A 1 88 ? 4.043 21.430 -10.846 1.00 64.38 88 LEU A CA 1
ATOM 658 C C . LEU A 1 88 ? 4.408 19.980 -10.495 1.00 64.38 88 LEU A C 1
ATOM 660 O O . LEU A 1 88 ? 4.702 19.184 -11.382 1.00 64.38 88 LEU A O 1
ATOM 664 N N . ALA A 1 89 ? 4.309 19.606 -9.219 1.00 64.56 89 ALA A N 1
ATOM 665 C CA . ALA A 1 89 ? 4.545 18.234 -8.776 1.00 64.56 89 ALA A CA 1
ATOM 666 C C . ALA A 1 89 ? 3.443 17.270 -9.263 1.00 64.56 89 ALA A C 1
ATOM 668 O O . ALA A 1 89 ? 3.736 16.115 -9.566 1.00 64.56 89 ALA A O 1
ATOM 669 N N . GLN A 1 90 ? 2.193 17.732 -9.406 1.00 65.00 90 GLN A N 1
ATOM 670 C CA . GLN A 1 90 ? 1.114 16.937 -10.013 1.00 65.00 90 GLN A CA 1
ATOM 671 C C . GLN A 1 90 ? 1.366 16.662 -11.503 1.00 65.00 90 GLN A C 1
ATOM 673 O O . GLN A 1 90 ? 1.213 15.522 -11.939 1.00 65.00 90 GLN A O 1
ATOM 678 N N . GLY A 1 91 ? 1.805 17.672 -12.264 1.00 66.44 91 GLY A N 1
ATOM 679 C CA . GLY A 1 91 ? 2.184 17.509 -13.671 1.00 66.44 91 GLY A CA 1
ATOM 680 C C . GLY A 1 91 ? 3.335 16.516 -13.851 1.00 66.44 91 GLY A C 1
ATOM 681 O O . GLY A 1 91 ? 3.228 15.585 -14.644 1.00 66.44 91 GLY A O 1
ATOM 682 N N . GLN A 1 92 ? 4.380 16.632 -13.028 1.00 69.75 92 GLN A N 1
ATOM 683 C CA . GLN A 1 92 ? 5.514 15.701 -13.048 1.00 69.75 92 GLN A CA 1
ATOM 684 C C . GLN A 1 92 ? 5.102 14.255 -12.723 1.00 69.75 92 GLN A C 1
ATOM 686 O O . GLN A 1 92 ? 5.570 13.324 -13.371 1.00 69.75 92 GLN A O 1
ATOM 691 N N . LEU A 1 93 ? 4.187 14.041 -11.769 1.00 67.31 93 LEU A N 1
ATOM 692 C CA . LEU A 1 93 ? 3.658 12.703 -11.461 1.00 67.31 93 LEU A CA 1
ATOM 693 C C . LEU A 1 93 ? 2.844 12.112 -12.616 1.00 67.31 93 LEU A C 1
ATOM 695 O O . LEU A 1 93 ? 2.942 10.911 -12.865 1.00 67.31 93 LEU A O 1
ATOM 699 N N . ALA A 1 94 ? 2.058 12.932 -13.317 1.00 72.19 94 ALA A N 1
ATOM 700 C CA . ALA A 1 94 ? 1.302 12.496 -14.488 1.00 72.19 94 ALA A CA 1
ATOM 701 C C . ALA A 1 94 ? 2.229 12.081 -15.644 1.00 72.19 94 ALA A C 1
ATOM 703 O O . ALA A 1 94 ? 1.955 11.097 -16.333 1.00 72.19 94 ALA A O 1
ATOM 704 N N . ASP A 1 95 ? 3.354 12.776 -15.821 1.00 73.44 95 ASP A N 1
ATOM 705 C CA . ASP A 1 95 ? 4.360 12.402 -16.815 1.00 73.44 95 ASP A CA 1
ATOM 706 C C . ASP A 1 95 ? 5.080 11.100 -16.436 1.00 73.44 95 ASP A C 1
ATOM 708 O O . ASP A 1 95 ? 5.229 10.219 -17.283 1.00 73.44 95 ASP A O 1
ATOM 712 N N . VAL A 1 96 ? 5.425 10.907 -15.157 1.00 69.50 96 VAL A N 1
ATOM 713 C CA . VAL A 1 96 ? 6.018 9.646 -14.669 1.00 69.50 96 VAL A CA 1
ATOM 714 C C . VAL A 1 96 ? 5.042 8.468 -14.805 1.00 69.50 96 VAL A C 1
ATOM 716 O O . VAL A 1 96 ? 5.468 7.364 -15.140 1.00 69.50 96 VAL A O 1
ATOM 719 N N . GLN A 1 97 ? 3.732 8.674 -14.625 1.00 69.50 97 GLN A N 1
ATOM 720 C CA . GLN A 1 97 ? 2.726 7.621 -14.838 1.00 69.50 97 GLN A CA 1
ATOM 721 C C . GLN A 1 97 ? 2.703 7.076 -16.269 1.00 69.50 97 GLN A C 1
ATOM 723 O O . GLN A 1 97 ? 2.390 5.903 -16.469 1.00 69.50 97 GLN A O 1
ATOM 728 N N . ARG A 1 98 ? 3.048 7.897 -17.267 1.00 72.19 98 ARG A N 1
ATOM 729 C CA . ARG A 1 98 ? 3.125 7.470 -18.673 1.00 72.19 98 ARG A CA 1
ATOM 730 C C . ARG A 1 98 ? 4.364 6.624 -18.970 1.00 72.19 98 ARG A C 1
ATOM 732 O O . ARG A 1 98 ? 4.481 6.092 -20.071 1.00 72.19 98 ARG A O 1
ATOM 739 N N . MET A 1 99 ? 5.279 6.485 -18.011 1.00 72.62 99 MET A N 1
ATOM 740 C CA . MET A 1 99 ? 6.518 5.726 -18.152 1.00 72.62 99 MET A CA 1
ATOM 741 C C . MET A 1 99 ? 6.337 4.335 -17.520 1.00 72.62 99 MET A C 1
ATOM 743 O O . MET A 1 99 ? 6.255 4.233 -16.293 1.00 72.62 99 MET A O 1
ATOM 747 N N . PRO A 1 100 ? 6.301 3.241 -18.312 1.00 71.56 100 PRO A N 1
ATOM 748 C CA . PRO A 1 100 ? 5.928 1.912 -17.814 1.00 71.56 100 PRO A CA 1
ATOM 749 C C . PRO A 1 100 ? 6.759 1.433 -16.618 1.00 71.56 100 PRO A C 1
ATOM 751 O O . PRO A 1 100 ? 6.207 0.847 -15.691 1.00 71.56 100 PRO A O 1
ATOM 754 N N . LEU A 1 101 ? 8.061 1.748 -16.604 1.00 69.44 101 LEU A N 1
ATOM 755 C CA . LEU A 1 101 ? 9.003 1.323 -15.560 1.00 69.44 101 LEU A CA 1
ATOM 756 C C . LEU A 1 101 ? 8.817 2.043 -14.216 1.00 69.44 101 LEU A C 1
ATOM 758 O O . LEU A 1 101 ? 9.196 1.492 -13.187 1.00 69.44 101 LEU A O 1
ATOM 762 N N . LEU A 1 102 ? 8.260 3.260 -14.207 1.00 75.31 102 LEU A N 1
ATOM 763 C CA . LEU A 1 102 ? 8.111 4.073 -12.990 1.00 75.31 102 LEU A CA 1
ATOM 764 C C . LEU A 1 102 ? 6.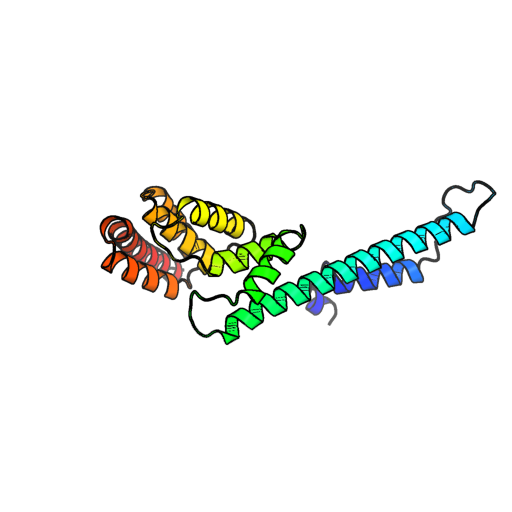653 4.321 -12.590 1.00 75.31 102 LEU A C 1
ATOM 766 O O . LEU A 1 102 ? 6.397 4.928 -11.548 1.00 75.31 102 LEU A O 1
ATOM 770 N N . SER A 1 103 ? 5.698 3.822 -13.374 1.00 79.88 103 SER A N 1
ATOM 771 C CA . SER A 1 103 ? 4.265 3.997 -13.128 1.00 79.88 103 SER A CA 1
ATOM 772 C C . SER A 1 103 ? 3.857 3.576 -11.708 1.00 79.88 103 SER A C 1
ATOM 774 O O . SER A 1 103 ? 3.182 4.336 -11.012 1.00 79.88 103 SER A O 1
ATOM 776 N N . SER A 1 104 ? 4.364 2.443 -11.211 1.00 83.44 104 SER A N 1
ATOM 777 C CA . SER A 1 104 ? 4.094 1.953 -9.852 1.00 83.44 104 SER A CA 1
ATOM 778 C C . SER A 1 104 ? 4.641 2.864 -8.741 1.00 83.44 104 SER A C 1
ATOM 780 O O . SER A 1 104 ? 4.038 2.960 -7.673 1.00 83.44 104 SER A O 1
ATOM 782 N N . TYR A 1 105 ? 5.734 3.597 -8.982 1.00 80.81 105 TYR A N 1
ATOM 783 C CA . TYR A 1 105 ? 6.269 4.582 -8.030 1.00 80.81 105 TYR A CA 1
ATOM 784 C C . TYR A 1 105 ? 5.443 5.873 -8.001 1.00 80.81 105 TYR A C 1
ATOM 786 O O . TYR A 1 105 ? 5.273 6.487 -6.940 1.00 80.81 105 TYR A O 1
ATOM 794 N N . ALA A 1 106 ? 4.886 6.272 -9.146 1.00 81.31 106 ALA A N 1
ATOM 795 C CA . ALA A 1 106 ? 3.915 7.358 -9.193 1.00 81.31 106 ALA A CA 1
ATOM 796 C C . ALA A 1 106 ? 2.614 6.967 -8.472 1.00 81.31 106 ALA A C 1
ATOM 798 O O . ALA A 1 106 ? 2.083 7.766 -7.701 1.00 81.31 106 ALA A O 1
ATOM 799 N N . GLU A 1 107 ? 2.140 5.728 -8.636 1.00 86.62 107 GLU A N 1
ATOM 800 C CA . GLU A 1 107 ? 0.987 5.213 -7.887 1.00 86.62 107 GLU A CA 1
ATOM 801 C C . GLU A 1 107 ? 1.251 5.146 -6.379 1.00 86.62 107 GLU A C 1
ATOM 803 O O . GLU A 1 107 ? 0.406 5.585 -5.601 1.00 86.62 107 GLU A O 1
ATOM 808 N N . LEU A 1 108 ? 2.428 4.682 -5.947 1.00 86.69 108 LEU A N 1
ATOM 809 C CA . LEU A 1 108 ? 2.831 4.717 -4.536 1.00 86.69 108 LEU A CA 1
ATOM 810 C C . LEU A 1 108 ? 2.776 6.146 -3.978 1.00 86.69 108 LEU A C 1
ATOM 812 O O . LEU A 1 108 ? 2.226 6.388 -2.904 1.00 86.69 108 LEU A O 1
ATOM 816 N N . SER A 1 109 ? 3.301 7.101 -4.745 1.00 81.94 109 SER A N 1
ATOM 817 C CA . SER A 1 109 ? 3.289 8.520 -4.393 1.00 81.94 109 SER A CA 1
ATOM 818 C C . SER A 1 109 ? 1.877 9.093 -4.275 1.00 81.94 109 SER A C 1
ATOM 820 O O . SER A 1 109 ? 1.635 9.930 -3.409 1.00 81.94 109 SER A O 1
ATOM 822 N N . GLN A 1 110 ? 0.949 8.666 -5.132 1.00 84.00 110 GLN A N 1
ATOM 823 C CA . GLN A 1 110 ? -0.459 9.068 -5.063 1.00 84.00 110 GLN A CA 1
ATOM 824 C C . GLN A 1 110 ? -1.188 8.387 -3.906 1.00 84.00 110 GLN A C 1
ATOM 826 O O . GLN A 1 110 ? -1.965 9.029 -3.207 1.00 84.00 110 GLN A O 1
ATOM 831 N N . SER A 1 111 ? -0.897 7.110 -3.655 1.00 88.81 111 SER A N 1
ATOM 832 C CA . SER A 1 111 ? -1.461 6.348 -2.542 1.00 88.81 111 SER A CA 1
ATOM 833 C C . SER A 1 111 ? -1.117 6.971 -1.187 1.00 88.81 111 SER A C 1
ATOM 835 O O . SER A 1 111 ? -1.967 7.046 -0.302 1.00 88.81 111 SER A O 1
ATOM 837 N N . ALA A 1 112 ? 0.090 7.527 -1.043 1.00 85.56 112 ALA A N 1
ATOM 838 C CA . ALA A 1 112 ? 0.496 8.265 0.153 1.00 85.56 112 ALA A CA 1
ATOM 839 C C . ALA A 1 112 ? -0.362 9.515 0.450 1.00 85.56 112 ALA A C 1
ATOM 841 O O . ALA A 1 112 ? -0.361 9.988 1.582 1.00 85.56 112 ALA A O 1
ATOM 842 N N . LEU A 1 113 ? -1.092 10.039 -0.541 1.00 85.31 113 LEU A N 1
ATOM 843 C CA . LEU A 1 113 ? -1.986 11.196 -0.406 1.00 85.31 113 LEU A CA 1
ATOM 844 C C . LEU A 1 113 ? -3.447 10.800 -0.155 1.00 85.31 113 LEU A C 1
ATOM 846 O O . LEU A 1 113 ? -4.309 11.670 -0.051 1.00 85.31 113 LEU A O 1
ATOM 850 N N . ILE A 1 114 ? -3.753 9.502 -0.099 1.00 90.00 114 ILE A N 1
ATOM 851 C CA . ILE A 1 114 ? -5.117 9.043 0.139 1.00 90.00 114 ILE A CA 1
ATOM 852 C C . ILE A 1 114 ? -5.536 9.411 1.562 1.00 90.00 114 ILE A C 1
ATOM 854 O O . ILE A 1 114 ? -5.042 8.858 2.544 1.00 90.00 114 ILE A O 1
ATOM 858 N N . GLU A 1 115 ? -6.540 10.275 1.651 1.00 91.44 115 GLU A N 1
ATOM 859 C CA . GLU A 1 115 ? -7.339 10.458 2.857 1.00 91.44 115 GLU A CA 1
ATOM 860 C C . GLU A 1 115 ? -8.442 9.396 2.925 1.00 91.44 115 GLU A C 1
ATOM 862 O O . GLU A 1 115 ? -9.170 9.173 1.948 1.00 91.44 115 GLU A O 1
ATOM 867 N N . VAL A 1 116 ? -8.588 8.753 4.084 1.00 93.25 116 VAL A N 1
ATOM 868 C CA . VAL A 1 116 ? -9.657 7.779 4.336 1.00 93.25 116 VAL A CA 1
ATOM 869 C C . VAL A 1 116 ? -10.956 8.542 4.591 1.00 93.25 116 VAL A C 1
ATOM 871 O O . VAL A 1 116 ? -11.140 9.134 5.649 1.00 93.25 116 VAL A O 1
ATOM 874 N N . ASN A 1 117 ? -11.818 8.581 3.577 1.00 92.94 117 ASN A N 1
ATOM 875 C CA . ASN A 1 117 ? -13.159 9.156 3.626 1.00 92.94 117 ASN A CA 1
ATOM 876 C C . ASN A 1 117 ? -14.001 8.594 2.465 1.00 92.94 117 ASN A C 1
ATOM 878 O O . ASN A 1 117 ? -13.478 7.915 1.577 1.00 92.94 117 ASN A O 1
ATOM 882 N N . ALA A 1 118 ? -15.300 8.900 2.451 1.00 92.12 118 ALA A N 1
ATOM 883 C CA . ALA A 1 118 ? -16.228 8.403 1.433 1.00 92.12 118 ALA A CA 1
ATOM 884 C C . ALA A 1 118 ? -15.951 8.930 0.006 1.00 92.12 118 ALA A C 1
ATOM 886 O O . ALA A 1 118 ? -16.321 8.285 -0.978 1.00 92.12 118 ALA A O 1
ATOM 887 N N . GLN A 1 119 ? -15.289 10.084 -0.141 1.00 94.44 119 GLN A N 1
ATOM 888 C CA . GLN A 1 119 ? -15.089 10.717 -1.445 1.00 94.44 119 GLN A CA 1
ATOM 889 C C . GLN A 1 119 ? -14.122 9.904 -2.312 1.00 94.44 119 GLN A C 1
ATOM 891 O O . GLN A 1 119 ? -12.968 9.686 -1.938 1.00 94.44 119 GLN A O 1
ATOM 896 N N . GLY A 1 120 ? -14.577 9.488 -3.500 1.00 93.75 120 GLY A N 1
ATOM 897 C CA . GLY A 1 120 ? -13.756 8.729 -4.453 1.00 93.75 120 GLY A CA 1
ATOM 898 C C . GLY A 1 120 ? -13.287 7.369 -3.919 1.00 93.75 120 GLY A C 1
ATOM 899 O O . GLY A 1 120 ? -12.245 6.867 -4.336 1.00 93.75 120 GLY A O 1
ATOM 900 N N . LEU A 1 121 ? -14.020 6.778 -2.969 1.00 95.25 121 LEU A N 1
ATOM 901 C CA . LEU A 1 121 ? -13.580 5.599 -2.219 1.00 95.25 121 LEU A CA 1
ATOM 902 C C . LEU A 1 121 ? -13.233 4.393 -3.102 1.00 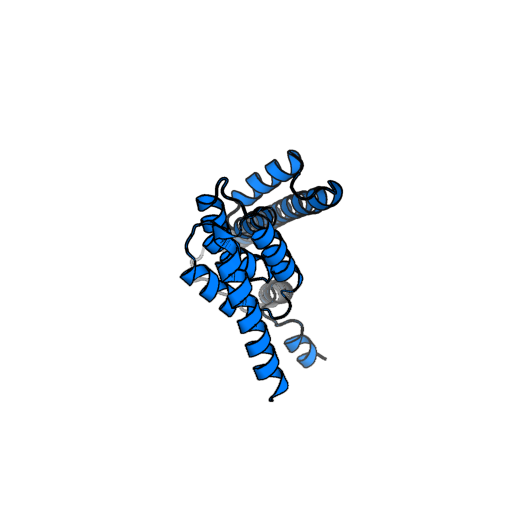95.25 121 LEU A C 1
ATOM 904 O O . LEU A 1 121 ? -12.243 3.710 -2.849 1.00 95.25 121 LEU A O 1
ATOM 908 N N . LYS A 1 122 ? -14.009 4.153 -4.165 1.00 96.00 122 LYS A N 1
ATOM 909 C CA . LYS A 1 122 ? -13.760 3.054 -5.109 1.00 96.00 122 LYS A CA 1
ATOM 910 C C . LYS A 1 122 ? -12.397 3.188 -5.795 1.00 96.00 122 LYS A C 1
ATOM 912 O O . LYS A 1 122 ? -11.657 2.209 -5.885 1.00 96.00 122 LYS A O 1
ATOM 917 N N . ASP A 1 123 ? -12.047 4.398 -6.220 1.00 95.56 123 ASP A N 1
ATOM 918 C CA . ASP A 1 123 ? -10.779 4.669 -6.900 1.00 95.56 123 ASP A CA 1
ATOM 919 C C . ASP A 1 123 ? -9.606 4.604 -5.920 1.00 95.56 123 ASP A C 1
ATOM 921 O O . ASP A 1 123 ? -8.569 4.020 -6.237 1.00 95.56 123 ASP A O 1
ATOM 925 N N . LYS A 1 124 ? -9.794 5.112 -4.694 1.00 96.69 124 LYS A N 1
ATOM 926 C CA . LYS A 1 124 ? -8.821 4.992 -3.597 1.00 96.69 124 LYS A CA 1
ATOM 927 C C . LYS A 1 124 ? -8.531 3.532 -3.256 1.00 96.69 124 LYS A C 1
ATOM 929 O O . LYS A 1 124 ? -7.365 3.159 -3.145 1.00 96.69 124 LYS A O 1
ATOM 934 N N . LEU A 1 125 ? -9.566 2.697 -3.141 1.00 96.75 125 LEU A N 1
ATOM 935 C CA . LEU A 1 125 ? -9.428 1.254 -2.920 1.00 96.75 125 LEU A CA 1
ATOM 936 C C . LEU A 1 125 ? -8.677 0.577 -4.064 1.00 96.75 125 LEU A C 1
ATOM 938 O O . LEU A 1 125 ? -7.754 -0.199 -3.816 1.00 96.75 125 LEU A O 1
ATOM 942 N N . ALA A 1 126 ? -9.040 0.877 -5.313 1.00 96.62 126 ALA A N 1
ATOM 943 C CA . ALA A 1 126 ? -8.383 0.302 -6.480 1.00 96.62 126 ALA A CA 1
ATOM 944 C C . ALA A 1 126 ? -6.900 0.696 -6.553 1.00 96.62 126 ALA A C 1
ATOM 946 O O . ALA A 1 126 ? -6.052 -0.162 -6.801 1.00 96.62 126 ALA A O 1
ATOM 947 N N . LEU A 1 127 ? -6.581 1.971 -6.308 1.00 95.12 127 LEU A N 1
ATOM 948 C CA . LEU A 1 127 ? -5.210 2.476 -6.271 1.00 95.12 127 LEU A CA 1
ATOM 949 C C . LEU A 1 127 ? -4.410 1.825 -5.137 1.00 95.12 127 LEU A C 1
ATOM 951 O O . LEU A 1 127 ? -3.351 1.256 -5.392 1.00 95.12 127 LEU A O 1
ATOM 955 N N . ASN A 1 128 ? -4.923 1.845 -3.903 1.00 96.62 128 ASN A N 1
ATOM 956 C CA . ASN A 1 128 ? -4.225 1.259 -2.759 1.00 96.62 128 ASN A CA 1
ATOM 957 C C . ASN A 1 128 ? -4.001 -0.250 -2.944 1.00 96.62 128 ASN A C 1
ATOM 959 O O . ASN A 1 128 ? -2.923 -0.742 -2.633 1.00 96.62 128 ASN A O 1
ATOM 963 N N . SER A 1 129 ? -4.956 -0.963 -3.550 1.00 96.00 129 SER A N 1
ATOM 964 C CA . SER A 1 129 ? -4.823 -2.394 -3.854 1.00 96.00 129 SER A CA 1
ATOM 965 C C . SER A 1 129 ? -3.731 -2.688 -4.889 1.00 96.00 129 SER A C 1
ATOM 967 O O . SER A 1 129 ? -3.025 -3.688 -4.760 1.00 96.00 129 SER A O 1
ATOM 969 N N . ARG A 1 130 ? -3.561 -1.840 -5.916 1.00 94.75 130 ARG A N 1
ATOM 970 C CA . ARG A 1 130 ? -2.451 -1.979 -6.879 1.00 94.75 130 ARG A CA 1
ATOM 971 C C . ARG A 1 130 ? -1.107 -1.709 -6.216 1.00 94.75 130 ARG A C 1
ATOM 973 O O . ARG A 1 130 ? -0.183 -2.503 -6.378 1.00 94.75 130 ARG A O 1
ATOM 980 N N . VAL A 1 131 ? -1.030 -0.655 -5.406 1.00 94.44 131 VAL A N 1
ATOM 981 C CA . VAL A 1 131 ? 0.186 -0.321 -4.656 1.00 94.44 131 VAL A CA 1
ATOM 982 C C . VAL A 1 131 ? 0.541 -1.420 -3.657 1.00 94.44 131 VAL A C 1
ATOM 984 O O . VAL A 1 131 ? 1.706 -1.780 -3.580 1.00 94.44 131 VAL A O 1
ATOM 987 N N . LEU A 1 132 ? -0.433 -2.022 -2.970 1.00 94.75 132 LEU A N 1
ATOM 988 C CA . LEU A 1 132 ? -0.203 -3.123 -2.028 1.00 94.75 132 LEU A CA 1
ATOM 989 C C . LEU A 1 132 ? 0.435 -4.348 -2.701 1.00 94.75 132 LEU A C 1
ATOM 991 O O . LEU A 1 132 ? 1.295 -4.990 -2.109 1.00 94.75 132 LEU A O 1
ATOM 995 N N . ARG A 1 133 ? 0.052 -4.656 -3.950 1.00 93.38 133 ARG A N 1
ATOM 996 C CA . ARG A 1 133 ? 0.657 -5.749 -4.737 1.00 93.38 133 ARG A CA 1
ATOM 997 C C . ARG A 1 133 ? 2.077 -5.436 -5.199 1.00 93.38 133 ARG A C 1
ATOM 999 O O . ARG A 1 133 ? 2.860 -6.357 -5.399 1.00 93.38 133 ARG A O 1
ATOM 1006 N N . PHE A 1 134 ? 2.381 -4.160 -5.414 1.00 90.00 134 PHE A N 1
ATOM 1007 C CA . PHE A 1 134 ? 3.702 -3.713 -5.841 1.00 90.00 134 PHE A CA 1
ATOM 1008 C C . PHE A 1 134 ? 4.673 -3.579 -4.662 1.00 90.00 134 PHE A C 1
ATOM 1010 O O . PHE A 1 134 ? 5.795 -4.071 -4.724 1.00 90.00 134 PHE A O 1
ATOM 1017 N N . THR A 1 135 ? 4.246 -2.909 -3.592 1.00 89.50 135 THR A N 1
ATOM 1018 C CA . THR A 1 135 ? 5.054 -2.625 -2.406 1.00 89.50 135 THR A CA 1
ATOM 1019 C C . THR A 1 135 ? 4.181 -2.667 -1.145 1.00 89.50 135 THR A C 1
ATOM 1021 O O . THR A 1 135 ? 3.519 -1.686 -0.780 1.00 89.50 135 THR A O 1
ATOM 1024 N N . PRO A 1 136 ? 4.119 -3.823 -0.465 1.00 92.56 136 PRO A N 1
ATOM 1025 C CA . PRO A 1 136 ? 3.399 -3.934 0.788 1.00 92.56 136 PRO A CA 1
ATOM 1026 C C . PRO A 1 136 ? 4.259 -3.296 1.884 1.00 92.56 136 PRO A C 1
ATOM 1028 O O . PRO A 1 136 ? 5.179 -3.897 2.428 1.00 92.56 136 PRO A O 1
ATOM 1031 N N . ILE A 1 137 ? 4.004 -2.023 2.164 1.00 91.81 137 ILE A N 1
ATOM 1032 C CA . ILE A 1 137 ? 4.599 -1.292 3.289 1.00 91.81 137 ILE A CA 1
ATOM 1033 C C . ILE A 1 137 ? 3.528 -1.017 4.342 1.00 91.81 137 ILE A C 1
ATOM 1035 O O . ILE A 1 137 ? 2.340 -0.977 4.011 1.00 91.81 137 ILE A O 1
ATOM 1039 N N . VAL A 1 138 ? 3.954 -0.767 5.585 1.00 92.69 138 VAL A N 1
ATOM 1040 C CA . VAL A 1 138 ? 3.072 -0.578 6.754 1.00 92.69 138 VAL A CA 1
ATOM 1041 C C . VAL A 1 138 ? 1.871 0.327 6.451 1.00 92.69 138 VAL A C 1
ATOM 1043 O O . VAL A 1 138 ? 0.724 -0.107 6.541 1.00 92.69 138 VAL A O 1
ATOM 1046 N N . SER A 1 139 ? 2.116 1.538 5.948 1.00 92.38 139 SER A N 1
ATOM 1047 C CA . SER A 1 139 ? 1.056 2.518 5.700 1.00 92.38 139 SER A CA 1
ATOM 1048 C C . SER A 1 139 ? 0.074 2.095 4.604 1.00 92.38 139 SER A C 1
ATOM 1050 O O . SER A 1 139 ? -1.095 2.461 4.661 1.00 92.38 139 SER A O 1
ATOM 1052 N N . VAL A 1 140 ? 0.508 1.316 3.609 1.00 95.81 140 VAL A N 1
ATOM 1053 C CA . VAL A 1 140 ? -0.352 0.832 2.515 1.00 95.81 140 VAL A CA 1
ATOM 1054 C C . VAL A 1 140 ? -1.201 -0.352 2.980 1.00 95.81 140 VAL A C 1
ATOM 1056 O O . VAL A 1 140 ? -2.389 -0.412 2.652 1.00 95.81 140 VAL A O 1
ATOM 1059 N N . ALA A 1 141 ? -0.616 -1.262 3.765 1.00 96.88 141 ALA A N 1
ATOM 1060 C CA . ALA A 1 141 ? -1.296 -2.437 4.306 1.00 96.88 141 ALA A CA 1
ATOM 1061 C C . ALA A 1 141 ? -2.429 -2.043 5.263 1.00 96.88 141 ALA A C 1
ATOM 1063 O O . ALA A 1 141 ? -3.580 -2.416 5.047 1.00 96.88 141 ALA A O 1
ATOM 1064 N N . TYR A 1 142 ? -2.146 -1.201 6.256 1.00 97.38 142 TYR A N 1
ATOM 1065 C CA . TYR A 1 142 ? -3.174 -0.724 7.183 1.00 97.38 142 TYR A CA 1
ATOM 1066 C C . TYR A 1 142 ? -4.205 0.189 6.502 1.00 97.38 142 TYR A C 1
ATOM 1068 O O . TYR A 1 142 ? -5.403 0.066 6.763 1.00 97.38 142 TYR A O 1
ATOM 1076 N N . ARG A 1 143 ? -3.796 1.056 5.558 1.00 97.38 143 ARG A N 1
ATOM 1077 C CA . ARG A 1 143 ? -4.753 1.877 4.791 1.00 97.38 143 ARG A CA 1
ATOM 1078 C C . ARG A 1 143 ? -5.726 1.019 3.985 1.00 97.38 143 ARG A C 1
ATOM 1080 O O . ARG A 1 143 ? -6.878 1.417 3.834 1.00 97.38 143 ARG A O 1
ATOM 1087 N N . GLN A 1 144 ? -5.310 -0.158 3.509 1.00 98.00 144 GLN A N 1
ATOM 1088 C CA . GLN A 1 144 ? -6.219 -1.089 2.837 1.00 98.00 144 GLN A CA 1
ATOM 1089 C C . GLN A 1 144 ? -7.391 -1.466 3.747 1.00 98.00 144 GLN A C 1
ATOM 1091 O O . GLN A 1 144 ? -8.542 -1.375 3.324 1.00 98.00 144 GLN A O 1
ATOM 1096 N N . ALA A 1 145 ? -7.110 -1.835 4.997 1.00 97.94 145 ALA A N 1
ATOM 1097 C CA . ALA A 1 145 ? -8.136 -2.171 5.976 1.00 97.94 145 ALA A CA 1
ATOM 1098 C C . ALA A 1 145 ? -9.055 -0.976 6.280 1.00 97.94 145 ALA A C 1
ATOM 1100 O O . ALA A 1 145 ? -10.276 -1.124 6.281 1.00 97.94 145 ALA A O 1
ATOM 1101 N N . LEU A 1 146 ? -8.489 0.226 6.438 1.00 98.06 146 LEU A N 1
ATOM 1102 C CA . LEU A 1 146 ? -9.270 1.447 6.669 1.00 98.06 146 LEU A CA 1
ATOM 1103 C C . LEU A 1 146 ? -10.216 1.772 5.503 1.00 98.06 146 LEU A C 1
ATOM 1105 O O . LEU A 1 146 ? -11.381 2.102 5.715 1.00 98.06 146 LEU A O 1
ATOM 1109 N N . LEU A 1 147 ? -9.744 1.660 4.261 1.00 98.25 147 LEU A N 1
ATOM 1110 C CA . LEU A 1 147 ? -10.573 1.905 3.080 1.00 98.25 147 LEU A CA 1
ATOM 1111 C C . LEU A 1 147 ? -11.664 0.834 2.913 1.00 98.25 147 LEU A C 1
ATOM 1113 O O . LEU A 1 147 ? -12.773 1.151 2.483 1.00 98.25 147 LEU A O 1
ATOM 1117 N N . LEU A 1 148 ? -11.374 -0.422 3.268 1.00 98.38 148 LEU A N 1
ATOM 1118 C CA . LEU A 1 148 ? -12.367 -1.498 3.270 1.00 98.38 148 LEU A CA 1
ATOM 1119 C C . LEU A 1 148 ? -13.463 -1.234 4.309 1.00 98.38 148 LEU A C 1
ATOM 1121 O O . LEU A 1 148 ? -14.642 -1.320 3.960 1.00 98.38 148 LEU A O 1
ATOM 1125 N N . ALA A 1 149 ? -13.094 -0.826 5.526 1.00 98.00 149 ALA A N 1
ATOM 1126 C CA . ALA A 1 149 ? -14.046 -0.445 6.571 1.00 98.00 149 ALA A CA 1
ATOM 1127 C C . ALA A 1 149 ? -14.919 0.736 6.135 1.00 98.00 149 ALA A C 1
ATOM 1129 O O . ALA A 1 149 ? -16.144 0.644 6.185 1.00 98.00 149 ALA A O 1
ATOM 1130 N N . GLN A 1 150 ? -14.315 1.792 5.575 1.00 97.69 150 GLN A N 1
ATOM 1131 C CA . GLN A 1 150 ? -15.057 2.932 5.025 1.00 97.69 150 GLN A CA 1
ATOM 1132 C C . GLN A 1 150 ? -16.053 2.519 3.929 1.00 97.69 150 GLN A C 1
ATOM 1134 O O . GLN A 1 150 ? -17.062 3.188 3.731 1.00 97.69 150 GLN A O 1
ATOM 1139 N N . SER A 1 151 ? -15.772 1.433 3.199 1.00 96.88 151 SER A N 1
ATOM 1140 C CA . SER A 1 151 ? -16.655 0.913 2.144 1.00 96.88 151 SER A CA 1
ATOM 1141 C C . SER A 1 151 ? -17.750 -0.027 2.654 1.00 96.88 151 SER A C 1
ATOM 1143 O O . SER A 1 151 ? -18.487 -0.592 1.849 1.00 96.88 151 SER A O 1
ATOM 1145 N N . GLY A 1 152 ? -17.837 -0.233 3.972 1.00 96.12 152 GLY A N 1
ATOM 1146 C CA . GLY A 1 152 ? -18.769 -1.165 4.609 1.00 96.12 152 GLY A CA 1
ATOM 1147 C C . GLY A 1 152 ? -18.354 -2.638 4.509 1.00 96.12 152 GLY A C 1
ATOM 1148 O O . GLY A 1 152 ? -19.098 -3.521 4.929 1.00 96.12 152 GLY A O 1
ATOM 1149 N N . GLN A 1 153 ? -17.165 -2.942 3.978 1.00 97.25 153 GLN A N 1
ATOM 1150 C CA . GLN A 1 153 ? -16.660 -4.310 3.806 1.00 97.25 153 GLN A CA 1
ATOM 1151 C C . GLN A 1 153 ? -15.968 -4.812 5.081 1.00 97.25 153 GLN A C 1
ATOM 1153 O O . GLN A 1 153 ? -14.780 -5.137 5.078 1.00 97.25 153 GLN A O 1
ATOM 1158 N N . GLN A 1 154 ? -16.716 -4.881 6.184 1.00 96.75 154 GLN A N 1
ATOM 1159 C CA . GLN A 1 154 ? -16.140 -5.021 7.525 1.00 96.75 154 GLN A CA 1
ATOM 1160 C C . GLN A 1 154 ? -15.325 -6.301 7.738 1.00 96.75 154 GLN A C 1
ATOM 1162 O O . GLN A 1 154 ? -14.238 -6.254 8.307 1.00 96.75 154 GLN A O 1
ATOM 1167 N N . GLN A 1 155 ? -15.800 -7.438 7.226 1.00 97.06 155 GLN A N 1
ATOM 1168 C CA . GLN A 1 155 ? -15.074 -8.710 7.338 1.00 97.06 155 GLN A CA 1
ATOM 1169 C C . GLN A 1 155 ? -13.720 -8.659 6.617 1.00 97.06 155 GLN A C 1
ATOM 1171 O O . GLN A 1 155 ? -12.709 -9.121 7.141 1.00 97.06 155 GLN A O 1
ATOM 1176 N N . GLN A 1 156 ? -13.678 -8.054 5.427 1.00 97.81 156 GLN A N 1
ATOM 1177 C CA . GLN A 1 156 ? -12.431 -7.899 4.679 1.00 97.81 156 GLN A CA 1
ATOM 1178 C C . GLN A 1 156 ? -11.495 -6.896 5.357 1.00 97.81 156 GLN A C 1
ATOM 1180 O O . GLN A 1 156 ? -10.283 -7.091 5.341 1.00 97.81 156 GLN A O 1
ATOM 1185 N N . ALA A 1 157 ? -12.046 -5.846 5.970 1.00 98.38 157 ALA A N 1
ATOM 1186 C CA . ALA A 1 157 ? -11.274 -4.871 6.728 1.00 98.38 157 ALA A CA 1
ATOM 1187 C C . ALA A 1 157 ? -10.567 -5.516 7.927 1.00 98.38 157 ALA A C 1
ATOM 1189 O O . ALA A 1 157 ? -9.372 -5.303 8.111 1.00 98.38 157 ALA A O 1
ATOM 1190 N N . GLN A 1 158 ? -11.276 -6.354 8.690 1.00 98.31 158 GLN A N 1
ATOM 1191 C CA . GLN A 1 158 ? -10.711 -7.103 9.816 1.00 98.31 158 GLN A CA 1
ATOM 1192 C C . GLN A 1 158 ? -9.591 -8.046 9.365 1.00 98.31 158 GLN A C 1
ATOM 1194 O O . GLN A 1 158 ? -8.494 -7.996 9.916 1.00 98.31 158 GLN A O 1
ATOM 1199 N N . LEU A 1 159 ? -9.823 -8.833 8.309 1.00 97.81 159 LEU A N 1
ATOM 1200 C CA . LEU A 1 159 ? -8.800 -9.726 7.752 1.00 97.81 159 LEU A CA 1
ATOM 1201 C C . LEU A 1 159 ? -7.558 -8.960 7.279 1.00 97.81 159 LEU A C 1
ATOM 1203 O O . LEU A 1 159 ? -6.435 -9.357 7.581 1.00 97.81 159 LEU A O 1
ATOM 1207 N N . ALA A 1 160 ? -7.747 -7.850 6.561 1.00 97.75 160 ALA A N 1
ATOM 1208 C CA . ALA A 1 160 ? -6.641 -7.018 6.097 1.00 97.75 160 ALA A CA 1
ATOM 1209 C C . ALA A 1 160 ? -5.865 -6.393 7.269 1.00 97.75 160 ALA A C 1
ATOM 1211 O O . ALA A 1 160 ? -4.639 -6.311 7.217 1.00 97.75 160 ALA A O 1
ATOM 1212 N N . TRP A 1 161 ? -6.559 -5.982 8.335 1.00 97.88 161 TRP A N 1
ATOM 1213 C CA . TRP A 1 161 ? -5.931 -5.423 9.532 1.00 97.88 161 TRP A CA 1
ATOM 1214 C C . TRP A 1 161 ? -5.120 -6.473 10.291 1.00 97.88 161 TRP A C 1
ATOM 1216 O O . TRP A 1 161 ? -3.980 -6.220 10.668 1.00 97.88 161 TRP A O 1
ATOM 1226 N N . GLU A 1 162 ? -5.671 -7.673 10.474 1.00 97.19 162 GLU A N 1
ATOM 1227 C CA . GLU A 1 162 ? -4.963 -8.789 11.104 1.00 97.19 162 GLU A CA 1
ATOM 1228 C C . GLU A 1 162 ? -3.697 -9.150 10.320 1.00 97.19 162 GLU A C 1
ATOM 1230 O O . GLU A 1 162 ? -2.613 -9.219 10.897 1.00 97.19 162 GLU A O 1
ATOM 1235 N N . GLN A 1 163 ? -3.797 -9.288 8.995 1.00 96.19 163 GLN A N 1
ATOM 1236 C CA . GLN A 1 163 ? -2.631 -9.517 8.138 1.00 96.19 163 GLN A CA 1
ATOM 1237 C C . GLN A 1 163 ? -1.579 -8.411 8.283 1.00 96.19 163 GLN A C 1
ATOM 1239 O O . GLN A 1 163 ? -0.380 -8.703 8.299 1.00 96.19 163 GLN A O 1
ATOM 1244 N N . ALA A 1 164 ? -2.015 -7.154 8.408 1.00 96.56 164 ALA A N 1
ATOM 1245 C CA . ALA A 1 164 ? -1.121 -6.026 8.621 1.00 96.56 164 ALA A CA 1
ATOM 1246 C C . ALA A 1 164 ? -0.407 -6.104 9.979 1.00 96.56 164 ALA A C 1
ATOM 1248 O O . ALA A 1 164 ? 0.799 -5.896 10.001 1.00 96.56 164 ALA A O 1
ATOM 1249 N N . ILE A 1 165 ? -1.089 -6.482 11.069 1.00 95.56 165 ILE A N 1
ATOM 1250 C CA . ILE A 1 165 ? -0.464 -6.682 12.393 1.00 95.56 165 ILE A CA 1
ATOM 1251 C C . ILE A 1 165 ? 0.632 -7.748 12.325 1.00 95.56 165 ILE A C 1
ATOM 1253 O O . ILE A 1 165 ? 1.755 -7.506 12.766 1.00 95.56 165 ILE A O 1
ATOM 1257 N N . TRP A 1 166 ? 0.327 -8.911 11.744 1.00 94.56 166 TRP A N 1
ATOM 1258 C CA . TRP A 1 166 ? 1.279 -10.024 11.667 1.00 94.56 166 TRP A CA 1
ATOM 1259 C C . TRP A 1 166 ? 2.474 -9.735 10.752 1.00 94.56 166 TRP A C 1
ATOM 1261 O O . TRP A 1 166 ? 3.555 -10.277 10.970 1.00 94.56 166 TRP A O 1
ATOM 1271 N N . SER A 1 167 ? 2.296 -8.883 9.739 1.00 93.50 167 SER A N 1
ATOM 1272 C CA . SER A 1 167 ? 3.359 -8.532 8.787 1.00 93.50 167 SER A CA 1
ATOM 1273 C C . SER A 1 167 ? 4.159 -7.294 9.213 1.00 93.50 167 SER A C 1
ATOM 1275 O O . SER A 1 167 ? 5.352 -7.197 8.932 1.00 93.50 167 SER A O 1
ATOM 1277 N N . TYR A 1 168 ? 3.509 -6.337 9.880 1.00 92.69 168 TYR A N 1
ATOM 1278 C CA . TYR A 1 168 ? 4.039 -5.016 10.227 1.00 92.69 168 TYR A CA 1
ATOM 1279 C C . TYR A 1 168 ? 3.612 -4.612 11.650 1.00 92.69 168 TYR A C 1
ATOM 1281 O O . TYR A 1 168 ? 2.786 -3.714 11.822 1.00 92.69 168 TYR A O 1
ATOM 1289 N N . PRO A 1 169 ? 4.220 -5.190 12.699 1.00 86.69 169 PRO A N 1
ATOM 1290 C CA . PRO A 1 169 ? 3.823 -4.944 14.091 1.00 86.69 169 PRO A CA 1
ATOM 1291 C C . PRO A 1 169 ? 4.102 -3.514 14.597 1.00 86.69 169 PRO A C 1
ATOM 1293 O O . PRO A 1 169 ? 3.821 -3.187 15.746 1.00 86.69 169 PRO A O 1
ATOM 1296 N N . THR A 1 170 ? 4.665 -2.639 13.760 1.00 84.81 170 THR A N 1
ATOM 1297 C CA . THR A 1 170 ? 5.021 -1.249 14.080 1.00 84.81 170 THR A CA 1
ATOM 1298 C C . THR A 1 170 ? 3.933 -0.226 13.719 1.00 84.81 170 THR A C 1
ATOM 1300 O O . THR A 1 170 ? 4.198 0.976 13.764 1.00 84.81 170 THR A O 1
ATOM 1303 N N . GLY A 1 171 ? 2.709 -0.669 13.406 1.00 85.56 171 GLY A N 1
ATOM 1304 C CA . GLY A 1 171 ? 1.571 0.152 12.955 1.00 85.56 171 GLY A CA 1
ATOM 1305 C C . GLY A 1 171 ? 0.930 1.092 13.993 1.00 85.56 171 GLY A C 1
ATOM 1306 O O . GLY A 1 171 ? -0.284 1.290 13.991 1.00 85.56 171 GLY A O 1
ATOM 1307 N N . ILE A 1 172 ? 1.707 1.673 14.915 1.00 88.44 172 ILE A N 1
ATOM 1308 C CA . ILE A 1 172 ? 1.188 2.512 16.013 1.00 88.44 172 ILE A CA 1
ATOM 1309 C C . ILE A 1 172 ? 0.486 3.769 15.482 1.00 88.44 172 ILE A C 1
ATOM 1311 O O . ILE A 1 172 ? -0.526 4.196 16.040 1.00 88.44 172 ILE A O 1
ATOM 1315 N N . ASN A 1 173 ? 1.021 4.385 14.425 1.00 91.56 173 ASN A N 1
ATOM 1316 C CA . ASN A 1 173 ? 0.431 5.593 13.846 1.00 91.56 173 ASN A CA 1
ATOM 1317 C C . ASN A 1 173 ? -0.896 5.276 13.152 1.00 91.56 173 ASN A C 1
ATOM 1319 O O . ASN A 1 173 ? -1.853 6.039 13.250 1.00 91.56 173 ASN A O 1
ATOM 1323 N N . GLU A 1 174 ? -0.962 4.126 12.498 1.00 94.25 174 GLU A N 1
ATOM 1324 C CA . GLU A 1 174 ? -2.131 3.617 11.803 1.00 94.25 174 GLU A CA 1
ATOM 1325 C C . GLU A 1 174 ? -3.234 3.227 12.793 1.00 94.25 174 GLU A C 1
ATOM 1327 O O . GLU A 1 174 ? -4.396 3.567 12.567 1.00 94.25 174 GLU A O 1
ATOM 1332 N N . ARG A 1 175 ? -2.886 2.633 13.944 1.00 94.69 175 ARG A N 1
ATOM 1333 C CA . ARG A 1 175 ? -3.830 2.431 15.056 1.00 94.69 175 ARG A CA 1
ATOM 1334 C C . ARG A 1 175 ? -4.399 3.753 15.570 1.00 94.69 175 ARG A C 1
ATOM 1336 O O . ARG A 1 175 ? -5.612 3.879 15.693 1.00 94.69 175 ARG A O 1
ATOM 1343 N N . LYS A 1 176 ? -3.555 4.759 15.822 1.00 95.38 176 LYS A N 1
ATOM 1344 C CA . LYS A 1 176 ? -4.028 6.095 16.238 1.00 95.38 176 LYS A CA 1
ATOM 1345 C C . LYS A 1 176 ? -4.943 6.732 15.191 1.00 95.38 176 LYS A C 1
ATOM 1347 O O . LYS A 1 176 ? -5.908 7.410 15.531 1.00 95.38 176 LYS A O 1
ATOM 1352 N N . GLN A 1 177 ? -4.655 6.516 13.907 1.00 95.31 177 GLN A N 1
ATOM 1353 C CA . GLN A 1 177 ? -5.532 6.964 12.831 1.00 95.31 177 GLN A CA 1
ATOM 1354 C C . GLN A 1 177 ? -6.892 6.253 12.879 1.00 95.31 177 GLN A C 1
ATOM 1356 O O . GLN A 1 177 ? -7.913 6.912 12.695 1.00 95.31 177 GLN A O 1
ATOM 1361 N N . LEU A 1 178 ? -6.920 4.943 13.140 1.00 97.31 178 LEU A N 1
ATOM 1362 C CA . LEU A 1 178 ? -8.160 4.183 13.310 1.00 97.31 178 LEU A CA 1
ATOM 1363 C C . LEU A 1 178 ? -8.981 4.682 14.507 1.00 97.31 178 LEU A C 1
ATOM 1365 O O . LEU A 1 178 ? -10.188 4.846 14.367 1.00 97.31 178 LEU A O 1
ATOM 1369 N N . GLU A 1 179 ? -8.341 4.977 15.642 1.00 97.44 179 GLU A N 1
ATOM 1370 C CA . GLU A 1 179 ? -8.993 5.578 16.819 1.00 97.44 179 GLU A CA 1
ATOM 1371 C C . GLU A 1 179 ? -9.698 6.891 16.447 1.00 97.44 179 GLU A C 1
ATOM 1373 O O . GLU A 1 179 ? -10.905 7.032 16.641 1.00 97.44 179 GLU A O 1
ATOM 1378 N N . HIS A 1 180 ? -8.980 7.808 15.793 1.00 96.69 180 HIS A N 1
ATOM 1379 C CA . HIS A 1 180 ? -9.535 9.090 15.342 1.00 96.69 180 HIS A CA 1
ATOM 1380 C C . HIS A 1 180 ? -10.677 8.939 14.326 1.00 96.69 180 HIS A C 1
ATOM 1382 O O . HIS A 1 180 ? -11.620 9.730 14.305 1.00 96.69 180 HIS A O 1
ATOM 1388 N N . LEU A 1 181 ? -10.601 7.935 13.449 1.00 96.50 181 LEU A N 1
ATOM 1389 C CA . LEU A 1 181 ? -11.668 7.635 12.494 1.00 96.50 181 LEU A CA 1
ATOM 1390 C C . LEU A 1 181 ? -12.899 7.041 13.189 1.00 96.50 181 LEU A C 1
ATOM 1392 O O . LEU A 1 181 ? -14.015 7.408 12.833 1.00 96.50 181 LEU A O 1
ATOM 1396 N N . ALA A 1 182 ? -12.718 6.192 14.202 1.00 97.12 182 ALA A N 1
ATOM 1397 C CA . ALA A 1 182 ? -13.807 5.632 15.000 1.00 97.12 182 ALA A CA 1
ATOM 1398 C C . ALA A 1 182 ? -14.536 6.683 15.841 1.00 97.12 182 ALA A C 1
ATOM 1400 O O . ALA A 1 182 ? -15.750 6.586 16.001 1.00 97.12 182 ALA A O 1
ATOM 1401 N N . GLU A 1 183 ? -13.838 7.716 16.314 1.00 96.88 183 GLU A N 1
ATOM 1402 C CA . GLU A 1 183 ? -14.474 8.859 16.979 1.00 96.88 183 GLU A CA 1
ATOM 1403 C C . GLU A 1 183 ? -15.380 9.658 16.029 1.00 96.88 183 GLU A C 1
ATOM 1405 O O . GLU A 1 183 ? -16.443 10.132 16.430 1.00 96.88 183 GLU A O 1
ATOM 1410 N N . LYS A 1 184 ? -14.974 9.813 14.763 1.00 95.69 184 LYS A N 1
ATOM 1411 C CA . LYS A 1 184 ? -15.699 10.624 13.769 1.00 95.69 184 LYS A CA 1
ATOM 1412 C C . LYS A 1 184 ? -16.797 9.870 13.027 1.00 95.69 184 LYS A C 1
ATOM 1414 O O . LYS A 1 184 ? -17.823 10.459 12.702 1.00 95.69 184 LYS A O 1
ATOM 1419 N N . ASP A 1 185 ? -16.555 8.605 12.715 1.00 95.81 185 ASP A N 1
ATOM 1420 C CA . ASP A 1 185 ? -17.430 7.738 11.927 1.00 95.81 185 ASP A CA 1
ATOM 1421 C C . ASP A 1 185 ? -17.505 6.339 12.573 1.00 95.81 185 ASP A C 1
ATOM 1423 O O . ASP A 1 185 ? -16.996 5.343 12.043 1.00 95.81 185 ASP A O 1
ATOM 1427 N N . PRO A 1 186 ? -18.134 6.239 13.759 1.00 95.69 186 PRO A N 1
ATOM 1428 C CA . PRO A 1 186 ? -18.198 4.987 14.507 1.00 95.69 186 PRO A CA 1
ATOM 1429 C C . PRO A 1 186 ? -18.928 3.880 13.739 1.00 95.69 186 PRO A C 1
ATOM 1431 O O . PRO A 1 186 ? -18.618 2.706 13.932 1.00 95.69 186 PRO A O 1
ATOM 1434 N N . ALA A 1 187 ? -19.848 4.236 12.834 1.00 95.81 187 ALA A N 1
ATOM 1435 C CA . ALA A 1 187 ? -20.607 3.282 12.029 1.00 95.81 187 ALA A CA 1
ATOM 1436 C C . ALA A 1 187 ? -19.704 2.381 11.171 1.00 95.81 187 ALA A C 1
ATOM 1438 O O . ALA A 1 187 ? -19.998 1.197 11.013 1.00 95.81 187 ALA A O 1
ATOM 1439 N N . HIS A 1 188 ? -18.597 2.919 10.656 1.00 96.31 188 HIS A N 1
ATOM 1440 C CA . HIS A 1 188 ? -17.661 2.163 9.824 1.00 96.31 188 HIS A CA 1
ATOM 1441 C C . HIS A 1 188 ? -16.471 1.617 10.624 1.00 96.31 188 HIS A C 1
ATOM 1443 O O . HIS A 1 188 ? -15.992 0.517 10.348 1.00 96.31 188 HIS A O 1
ATOM 1449 N N . PHE A 1 189 ? -15.992 2.347 11.636 1.00 98.06 189 PHE A N 1
ATOM 1450 C CA . PHE A 1 189 ? -14.689 2.055 12.244 1.00 98.06 189 PHE A CA 1
ATOM 1451 C C . PHE A 1 189 ? -14.733 1.474 13.659 1.00 98.06 189 PHE A C 1
ATOM 1453 O O . PHE A 1 189 ? -13.765 0.820 14.043 1.00 98.06 189 PHE A O 1
ATOM 1460 N N . ALA A 1 190 ? -15.818 1.627 14.430 1.00 96.62 190 ALA A N 1
ATOM 1461 C CA . ALA A 1 190 ? -15.833 1.197 15.836 1.00 96.62 190 ALA A CA 1
ATOM 1462 C C . ALA A 1 190 ? -15.589 -0.314 15.995 1.00 96.62 190 ALA A C 1
ATOM 1464 O O . ALA A 1 190 ? -14.726 -0.731 16.764 1.00 96.62 190 ALA A O 1
ATOM 1465 N N . ALA A 1 191 ? -16.276 -1.135 15.197 1.00 96.50 191 ALA A N 1
ATOM 1466 C CA . ALA A 1 191 ? -16.094 -2.587 15.230 1.00 96.50 191 ALA A CA 1
ATOM 1467 C C . ALA A 1 191 ? -14.728 -3.046 14.675 1.00 96.50 191 ALA A C 1
ATOM 1469 O O . ALA A 1 191 ? -14.250 -4.122 15.033 1.00 96.50 191 ALA A O 1
ATOM 1470 N N . LEU A 1 192 ? -14.080 -2.252 13.812 1.00 97.81 192 LEU A N 1
ATOM 1471 C CA . LEU A 1 192 ? -12.710 -2.539 13.380 1.00 97.81 192 LEU A CA 1
ATOM 1472 C C . LEU A 1 192 ? -11.709 -2.190 14.488 1.00 97.81 192 LEU A C 1
ATOM 1474 O O . LEU A 1 192 ? -10.765 -2.944 14.698 1.00 97.81 192 LEU A O 1
ATOM 1478 N N . LEU A 1 193 ? -11.926 -1.087 15.210 1.00 97.94 193 LEU A N 1
ATOM 1479 C CA . LEU A 1 193 ? -11.089 -0.683 16.341 1.00 97.94 193 LEU A CA 1
ATOM 1480 C C . LEU A 1 193 ? -11.129 -1.715 17.471 1.00 97.94 193 LEU A C 1
ATOM 1482 O O . LEU A 1 193 ? -10.079 -2.112 17.968 1.00 97.94 193 LEU A O 1
ATOM 1486 N N . GLU A 1 194 ? -12.318 -2.188 17.843 1.00 97.25 194 GLU A N 1
ATOM 1487 C CA . GLU A 1 194 ? -12.464 -3.237 18.857 1.00 97.25 194 GLU A CA 1
ATOM 1488 C C . GLU A 1 194 ? -11.697 -4.510 18.460 1.00 97.25 194 GLU A C 1
ATOM 1490 O O . GLU A 1 194 ? -10.890 -5.028 19.235 1.00 97.25 194 GLU A O 1
ATOM 1495 N N . PHE A 1 195 ? -11.872 -4.955 17.211 1.00 97.50 195 PHE A N 1
ATOM 1496 C CA . PHE A 1 195 ? -11.149 -6.100 16.661 1.00 97.50 195 PHE A CA 1
ATOM 1497 C C . PHE A 1 195 ? -9.626 -5.886 16.662 1.00 97.50 195 PHE A C 1
ATOM 1499 O O . PHE A 1 195 ? -8.875 -6.775 17.067 1.00 97.50 195 PHE A O 1
ATOM 1506 N N . ALA A 1 196 ? -9.162 -4.706 16.244 1.00 95.69 196 ALA A N 1
ATOM 1507 C CA . ALA A 1 196 ? -7.747 -4.352 16.206 1.00 95.69 196 ALA A CA 1
ATOM 1508 C C . ALA A 1 196 ? -7.097 -4.448 17.593 1.00 95.69 196 ALA A C 1
ATOM 1510 O O . ALA A 1 196 ? -6.053 -5.083 17.734 1.00 95.69 196 ALA A O 1
ATOM 1511 N N . LEU A 1 197 ? -7.737 -3.886 18.623 1.00 95.12 197 LEU A N 1
ATOM 1512 C CA . LEU A 1 197 ? -7.233 -3.917 20.000 1.00 95.12 197 LEU A CA 1
ATOM 1513 C C . LEU A 1 197 ? -7.130 -5.347 20.541 1.00 95.12 197 LEU A C 1
ATOM 1515 O O . LEU A 1 197 ? -6.144 -5.694 21.192 1.00 95.12 197 LEU A O 1
ATOM 1519 N N . GLN A 1 198 ? -8.118 -6.195 20.247 1.00 95.62 198 GLN A N 1
ATOM 1520 C CA . GLN A 1 198 ? -8.072 -7.605 20.627 1.00 95.62 198 GLN A CA 1
ATOM 1521 C C . GLN A 1 198 ? -6.908 -8.333 19.937 1.00 95.62 198 GLN A C 1
ATOM 1523 O O . GLN A 1 198 ? -6.158 -9.063 20.591 1.00 95.62 198 GLN A O 1
ATOM 1528 N N . LYS A 1 199 ? -6.731 -8.121 18.629 1.00 94.00 199 LYS A N 1
ATOM 1529 C CA . LYS A 1 199 ? -5.689 -8.790 17.840 1.00 94.00 199 LYS A CA 1
ATOM 1530 C C . LYS A 1 199 ? -4.278 -8.335 18.176 1.00 94.00 199 LYS A C 1
ATOM 1532 O O . LYS A 1 199 ? -3.371 -9.160 18.197 1.00 94.00 199 LYS A O 1
ATOM 1537 N N . GLU A 1 200 ? -4.078 -7.069 18.517 1.00 91.31 200 GLU A N 1
ATOM 1538 C CA . GLU A 1 200 ? -2.779 -6.595 18.999 1.00 91.31 200 GLU A CA 1
ATOM 1539 C C . GLU A 1 200 ? -2.398 -7.219 20.346 1.00 91.31 200 GLU A C 1
ATOM 1541 O O . GLU A 1 200 ? -1.240 -7.589 20.546 1.00 91.31 200 GLU A O 1
ATOM 1546 N N . GLN A 1 201 ? -3.360 -7.403 21.258 1.00 91.12 201 GLN A N 1
ATOM 1547 C CA . GLN A 1 201 ? -3.113 -8.125 22.509 1.00 91.12 201 GLN A CA 1
ATOM 1548 C C . GLN A 1 201 ? -2.773 -9.598 22.261 1.00 91.12 201 GLN A C 1
ATOM 1550 O O . GLN A 1 201 ? -1.884 -10.139 22.919 1.00 91.12 201 GLN A O 1
ATOM 1555 N N . GLU A 1 202 ? -3.469 -10.250 21.327 1.00 92.81 202 GLU A N 1
ATOM 1556 C CA . GLU A 1 202 ? -3.180 -11.626 20.914 1.00 92.81 202 GLU A CA 1
ATOM 1557 C C . GLU A 1 202 ? -1.761 -11.745 20.343 1.00 92.81 202 GLU A C 1
ATOM 1559 O O . GLU A 1 202 ? -0.985 -12.584 20.804 1.00 92.81 202 GLU A O 1
ATOM 1564 N N . TYR A 1 203 ? -1.390 -10.850 19.424 1.00 90.62 203 TYR A N 1
ATOM 1565 C CA . TYR A 1 203 ? -0.044 -10.773 18.862 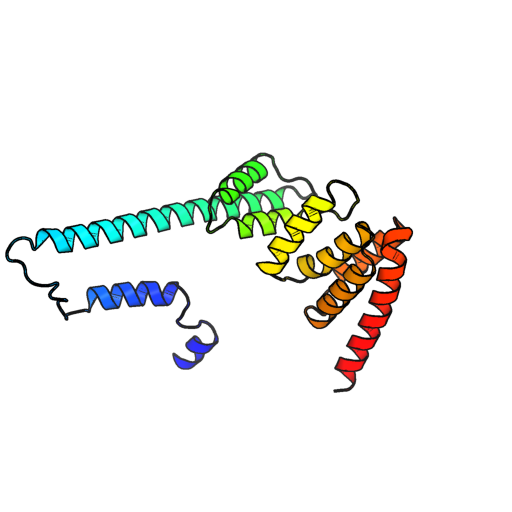1.00 90.62 203 TYR A CA 1
ATOM 1566 C C . TYR A 1 203 ? 1.015 -10.563 19.952 1.00 90.62 203 TYR A C 1
ATOM 1568 O O . TYR A 1 203 ? 1.994 -11.307 20.023 1.00 90.62 203 TYR A O 1
ATOM 1576 N N . ALA A 1 204 ? 0.805 -9.600 20.856 1.00 89.50 204 ALA A N 1
ATOM 1577 C CA . ALA A 1 204 ? 1.735 -9.332 21.947 1.00 89.50 204 ALA A CA 1
ATOM 1578 C C . ALA A 1 204 ? 1.935 -10.571 22.833 1.00 89.50 204 ALA A C 1
ATOM 1580 O O . ALA A 1 204 ? 3.073 -10.918 23.144 1.00 89.50 204 ALA A O 1
ATOM 1581 N N . ARG A 1 205 ? 0.859 -11.283 23.191 1.00 91.12 205 ARG A N 1
ATOM 1582 C CA . ARG A 1 205 ? 0.947 -12.535 23.962 1.00 91.12 205 ARG A CA 1
ATOM 1583 C C . ARG A 1 205 ? 1.698 -13.628 23.205 1.00 91.12 205 ARG A C 1
ATOM 1585 O O . ARG A 1 205 ? 2.497 -14.327 23.814 1.00 91.12 205 ARG A O 1
ATOM 1592 N N . ALA A 1 206 ? 1.458 -13.772 21.903 1.00 90.62 206 ALA A N 1
ATOM 1593 C CA . ALA A 1 206 ? 2.125 -14.775 21.078 1.00 90.62 206 ALA A CA 1
ATOM 1594 C C . ALA A 1 206 ? 3.643 -14.545 20.997 1.00 90.62 206 ALA A C 1
ATOM 1596 O O . ALA A 1 206 ? 4.403 -15.506 21.058 1.00 90.62 206 ALA A O 1
ATOM 1597 N N . VAL A 1 207 ? 4.081 -13.285 20.914 1.00 87.25 207 VAL A N 1
ATOM 1598 C CA . VAL A 1 207 ? 5.508 -12.927 20.842 1.00 87.25 207 VAL A CA 1
ATOM 1599 C C . VAL A 1 207 ? 6.210 -13.035 22.200 1.00 87.25 207 VAL A C 1
ATOM 1601 O O . VAL A 1 207 ? 7.365 -13.435 22.245 1.00 87.25 207 VAL A O 1
ATOM 1604 N N . HIS A 1 208 ? 5.540 -12.698 23.308 1.00 79.19 208 HIS A N 1
ATOM 1605 C CA . HIS A 1 208 ? 6.157 -12.719 24.647 1.00 79.19 208 HIS A CA 1
ATOM 1606 C C . HIS A 1 208 ? 6.151 -14.104 25.320 1.00 79.19 208 HIS A C 1
ATOM 1608 O O . HIS A 1 208 ? 6.815 -14.280 26.336 1.00 79.19 208 HIS A O 1
ATOM 1614 N N . ASN A 1 209 ? 5.402 -15.071 24.782 1.00 67.25 209 ASN A N 1
ATOM 1615 C CA . ASN A 1 209 ? 5.361 -16.454 25.273 1.00 67.25 209 ASN A CA 1
ATOM 1616 C C . ASN A 1 209 ? 6.322 -17.402 24.516 1.00 67.25 209 ASN A C 1
ATOM 1618 O O . ASN A 1 209 ? 6.176 -18.621 24.634 1.00 67.25 209 ASN A O 1
ATOM 1622 N N . GLN A 1 210 ? 7.268 -16.864 23.735 1.00 53.25 210 GLN A N 1
ATOM 1623 C CA . GLN A 1 210 ? 8.377 -17.592 23.098 1.00 53.25 210 GLN A CA 1
ATOM 1624 C C . GLN A 1 210 ? 9.693 -17.316 23.825 1.00 53.25 210 GLN A C 1
ATOM 1626 O O . GLN A 1 210 ? 10.504 -18.264 23.913 1.00 53.25 210 GLN A O 1
#

Foldseek 3Di:
DVVVCCVVPPCPPPVNVVVVVVCCVVVVPPPPPPPDDPDDPPVVVVVVVVVVVVVVVVVVVVVVLVVLLVVLVVQVVVVPDQQDRPPSSVVSLVVNCVPPVRVLVSLVVVLSSDDLAPPPLVVNLVSLVSNCVVDVDLVSQLVNLSSCLNVVVNVVSLVSLLVSCVVPVPNPVSLVVLVVCCVVCVVRRVVSNVSNVVSNVVVVVVVVVD

Mean predicted aligned error: 12.72 Å

Solvent-accessible surface area (backbone atoms only — not comparable to full-atom values): 11806 Å² total; per-residue (Å²): 111,76,73,59,46,48,74,80,54,47,70,82,41,64,76,50,46,51,52,49,50,50,48,46,69,72,66,53,77,73,72,78,72,68,79,84,65,93,84,55,85,59,57,60,55,50,51,51,52,51,52,52,49,51,52,48,52,51,51,52,53,51,51,54,47,49,53,37,50,51,49,28,56,54,51,45,66,74,54,80,46,94,81,55,66,47,71,68,31,51,52,33,38,57,56,33,45,76,35,83,92,43,24,67,58,36,47,43,60,53,47,74,62,63,72,89,54,77,78,64,40,71,60,52,46,53,49,37,54,53,31,36,75,76,53,73,41,62,72,45,36,42,45,48,13,52,45,28,16,68,68,68,40,49,71,60,13,48,54,36,38,53,53,25,45,78,75,34,78,78,49,61,68,57,50,53,49,43,52,58,42,20,74,76,41,41,93,44,27,38,72,49,48,56,50,48,57,54,50,52,52,51,50,53,51,61,64,74,76,111

Sequence (210 aa):
LAIHSLLEYPPWYVYFLAIAAVLLGALDETRYRMVQGKGSHVGGRVGMGVILLFALLVLIQLRSAYQLLEGALTGRGVSGKAGTTSPLAQGQLADVQRMPLLSSYAELSQSALIEVNAQGLKDKLALNSRVLRFTPIVSVAYRQALLLAQSGQQQQAQLAWEQAIWSYPTGINERKQLEHLAEKDPAHFAALLEFALQKEQEYARAVHNQ

pLDDT: mean 78.85, std 17.3, range [41.22, 98.38]